Protein AF-M0MU36-F1 (afdb_monomer_lite)

Radius of gyration: 18.94 Å; chains: 1; bounding box: 46×44×46 Å

Organism: NCBI:txid1227456

pLDDT: mean 89.1, std 9.59, range [50.59, 97.94]

Sequence (307 aa):
MKQLPTVVALESLPVLASEKRGASIQINDRYLQNRISVLNALDEERFNDRIEMLHESRRILDVDEISVEAVEVPELREAADDLRETYSEIPEVDFLQKTYPGDCIVVPEFLRVDNRIDFGVRLFFFRENDAPEPTEISHKNVRSVVNDEKNTFDRYIGSLHGYPECCVTPFIERSTDQRSPETRSVAPLEPHIRTNLIESSSDVSINEIAPTFFETEHAYSFFARKFYPEPHCQTAQSRGKAIFEELMGSLNESLVRDYFRLNGLLDYTISQKNSEDETPAVGSLGVEHIYFYLPLIATLGSSRYST

Foldseek 3Di:
DQQDQLLVCLQQVCQQVVLWQKGKDFDDLQLLVLLLVLLVVVVDPVCPVVNVLSVQLNVLRVPDDDPDDDADLVVQLVVFVVVQVSNCPRSVLVVCCVVAPAHKAKGKAWDDDPPGIDIGIMIMHHHHPSDDDNSVLNSLRSCCNNVVVVLVSQVVVCVSGPHDPQQSVCQSVPDPVDQHLLCQLLVVQVVQAPPCQQQPDLAAALCNGRVCNVVDLSLLLLSGAPGRHHPPPPVSSVSSVVSLVSCVVPFANQSSSVSSSVRSVQSVVCSVDPDNPDGDRQSSSYNVSSSSSGRNNVSCVDPRGVD

Structure (mmCIF, N/CA/C/O backbone):
data_AF-M0MU36-F1
#
_entry.id   AF-M0MU36-F1
#
loop_
_atom_site.group_PDB
_atom_site.id
_atom_site.type_symbol
_atom_site.label_atom_id
_atom_site.label_alt_id
_atom_site.label_comp_id
_atom_site.label_asym_id
_atom_site.label_entity_id
_atom_site.label_seq_id
_atom_site.pdbx_PDB_ins_code
_atom_site.Cartn_x
_atom_site.Cartn_y
_atom_site.Cartn_z
_atom_site.occupancy
_atom_site.B_iso_or_equiv
_atom_site.auth_seq_id
_atom_site.auth_comp_id
_atom_site.auth_asym_id
_atom_site.auth_atom_id
_atom_site.pdbx_PDB_model_num
ATOM 1 N N . MET A 1 1 ? -12.651 -9.582 0.139 1.00 89.31 1 MET A N 1
ATOM 2 C CA . MET A 1 1 ? -12.479 -8.323 0.918 1.00 89.31 1 MET A CA 1
ATOM 3 C C . MET A 1 1 ? -12.328 -8.510 2.429 1.00 89.31 1 MET A C 1
ATOM 5 O O . MET A 1 1 ? -11.260 -8.207 2.928 1.00 89.31 1 MET A O 1
ATOM 9 N N . LYS A 1 2 ? -13.322 -9.009 3.185 1.00 92.88 2 LYS A N 1
ATOM 10 C CA . LYS A 1 2 ? -13.264 -9.064 4.672 1.00 92.88 2 LYS A CA 1
ATOM 11 C C . LYS A 1 2 ? -12.077 -9.838 5.275 1.00 92.88 2 LYS A C 1
ATOM 13 O O . LYS A 1 2 ? -11.656 -9.529 6.383 1.00 92.88 2 LYS A O 1
ATOM 18 N N . GLN A 1 3 ? -11.576 -10.842 4.557 1.00 95.19 3 GLN A N 1
ATOM 19 C CA . GLN A 1 3 ? -10.433 -11.661 4.977 1.00 95.19 3 GLN A CA 1
ATOM 20 C C . GLN A 1 3 ? -9.082 -11.080 4.538 1.00 95.19 3 GLN A C 1
ATOM 22 O O . GLN A 1 3 ? -8.046 -11.520 5.028 1.00 95.19 3 GLN A O 1
ATOM 27 N N . LEU A 1 4 ? -9.074 -10.090 3.634 1.00 96.88 4 LEU A N 1
ATOM 28 C CA . LEU A 1 4 ? -7.834 -9.422 3.249 1.00 96.88 4 LEU A CA 1
ATOM 29 C C . LEU A 1 4 ? -7.243 -8.705 4.465 1.00 96.88 4 LEU A C 1
ATOM 31 O O . LEU A 1 4 ? -8.006 -8.210 5.303 1.00 96.88 4 LEU A O 1
ATOM 35 N N . PRO A 1 5 ? -5.910 -8.580 4.540 1.00 96.88 5 PRO A N 1
ATOM 36 C CA . PRO A 1 5 ? -5.276 -7.657 5.471 1.00 96.88 5 PRO A CA 1
ATOM 37 C C . PRO A 1 5 ? -5.879 -6.271 5.305 1.00 96.88 5 PRO A C 1
ATOM 39 O O . PRO A 1 5 ? -6.109 -5.826 4.179 1.00 96.88 5 PRO A O 1
ATOM 42 N N . THR A 1 6 ? -6.119 -5.585 6.413 1.00 97.19 6 THR A N 1
ATOM 43 C CA . THR A 1 6 ? -6.765 -4.270 6.438 1.00 97.19 6 THR A CA 1
ATOM 44 C C . THR A 1 6 ? -6.078 -3.287 5.494 1.00 97.19 6 THR A C 1
ATOM 46 O O . THR A 1 6 ? -6.759 -2.624 4.719 1.00 97.19 6 THR A O 1
ATOM 49 N N . VAL A 1 7 ? -4.741 -3.259 5.467 1.00 94.94 7 VAL A N 1
ATOM 50 C CA . VAL A 1 7 ? -3.976 -2.416 4.537 1.00 94.94 7 VAL A CA 1
ATOM 51 C C . VAL A 1 7 ? -4.251 -2.748 3.068 1.00 94.94 7 VAL A C 1
ATOM 53 O O . VAL A 1 7 ? -4.434 -1.843 2.263 1.00 94.94 7 VAL A O 1
ATOM 56 N N . VAL A 1 8 ? -4.344 -4.035 2.714 1.00 96.62 8 VAL A N 1
ATOM 57 C CA . VAL A 1 8 ? -4.655 -4.470 1.342 1.00 96.62 8 VAL A CA 1
ATOM 58 C C . VAL A 1 8 ? -6.089 -4.089 0.989 1.00 96.62 8 VAL A C 1
ATOM 60 O O . VAL A 1 8 ? -6.355 -3.603 -0.109 1.00 96.62 8 VAL A O 1
ATOM 63 N N . ALA A 1 9 ? -7.024 -4.279 1.920 1.00 97.44 9 ALA A N 1
ATOM 64 C CA . ALA A 1 9 ? -8.418 -3.928 1.707 1.00 97.44 9 ALA A CA 1
ATOM 65 C C . ALA A 1 9 ? -8.595 -2.415 1.499 1.00 97.44 9 ALA A C 1
ATOM 67 O O . ALA A 1 9 ? -9.258 -2.018 0.549 1.00 97.44 9 ALA A O 1
ATOM 68 N N . LEU A 1 10 ? -7.975 -1.578 2.333 1.00 96.94 10 LEU A N 1
ATOM 69 C CA . LEU A 1 10 ? -8.079 -0.118 2.242 1.00 96.94 10 LEU A CA 1
ATOM 70 C C . LEU A 1 10 ? -7.413 0.452 0.985 1.00 96.94 10 LEU A C 1
ATOM 72 O O . LEU A 1 10 ? -7.951 1.379 0.391 1.00 96.94 10 LEU A O 1
ATOM 76 N N . GLU A 1 11 ? -6.306 -0.138 0.527 1.00 95.38 11 GLU A N 1
ATOM 77 C CA . GLU A 1 11 ? -5.673 0.252 -0.740 1.00 95.38 11 GLU A CA 1
ATOM 78 C C . GLU A 1 11 ? -6.518 -0.108 -1.971 1.00 95.38 11 GLU A C 1
ATOM 80 O O . GLU A 1 11 ? -6.501 0.616 -2.970 1.00 95.38 11 GLU A O 1
ATOM 85 N N . SER A 1 12 ? -7.252 -1.225 -1.911 1.00 96.44 12 SER A N 1
ATOM 86 C CA . SER A 1 12 ? -7.953 -1.809 -3.064 1.00 96.44 12 SER A CA 1
ATOM 87 C C . SER A 1 12 ? -9.456 -1.510 -3.121 1.00 96.44 12 SER A C 1
ATOM 89 O O . SER A 1 12 ? -10.047 -1.590 -4.197 1.00 96.44 12 SER A O 1
ATOM 91 N N . LEU A 1 13 ? -10.091 -1.108 -2.016 1.00 96.88 13 LEU A N 1
ATOM 92 C CA . LEU A 1 13 ? -11.489 -0.657 -2.007 1.00 96.88 13 LEU A CA 1
ATOM 93 C C . LEU A 1 13 ? -11.739 0.529 -2.958 1.00 96.88 13 LEU A C 1
ATOM 95 O O . LEU A 1 13 ? -12.675 0.432 -3.752 1.00 96.88 13 LEU A O 1
ATOM 99 N N . PRO A 1 14 ? -10.900 1.586 -2.995 1.00 96.12 14 PRO A N 1
ATOM 100 C CA . PRO A 1 14 ? -11.094 2.682 -3.944 1.00 96.12 14 PRO A CA 1
ATOM 101 C C . PRO A 1 14 ? -10.915 2.248 -5.406 1.00 96.12 14 PRO A C 1
ATOM 103 O O . PRO A 1 14 ? -11.466 2.871 -6.308 1.00 96.12 14 PRO A O 1
ATOM 106 N N . VAL A 1 15 ? -10.166 1.168 -5.666 1.00 97.12 15 VAL A N 1
ATOM 107 C CA . VAL A 1 15 ? -10.058 0.580 -7.012 1.00 97.12 15 VAL A CA 1
ATOM 108 C C . VAL A 1 15 ? -11.397 -0.024 -7.426 1.00 97.12 15 VAL A C 1
ATOM 110 O O . VAL A 1 15 ? -11.895 0.266 -8.514 1.00 97.12 15 VAL A O 1
ATOM 113 N N . LEU A 1 16 ? -12.014 -0.812 -6.541 1.00 97.00 16 LEU A N 1
ATOM 114 C CA . LEU A 1 16 ? -13.327 -1.419 -6.780 1.00 97.00 16 LEU A CA 1
ATOM 115 C C . LEU A 1 16 ? -14.435 -0.364 -6.920 1.00 97.00 16 LEU A C 1
ATOM 117 O O . LEU A 1 16 ? -15.334 -0.538 -7.738 1.00 97.00 16 LEU A O 1
ATOM 121 N N . ALA A 1 17 ? -14.335 0.744 -6.184 1.00 95.62 17 ALA A N 1
ATOM 122 C CA . ALA A 1 17 ? -15.263 1.871 -6.264 1.00 95.62 17 ALA A CA 1
ATOM 123 C C . ALA A 1 17 ? -15.028 2.806 -7.467 1.00 95.62 17 ALA A C 1
ATOM 125 O O . ALA A 1 17 ? -15.769 3.757 -7.666 1.00 95.62 17 ALA A O 1
ATOM 126 N N . SER A 1 18 ? -14.032 2.529 -8.312 1.00 94.94 18 SER A N 1
ATOM 127 C CA . SER A 1 18 ? -13.668 3.365 -9.470 1.00 94.94 18 SER A CA 1
ATOM 128 C C . SER A 1 18 ? -13.040 4.729 -9.166 1.00 94.94 18 SER A C 1
ATOM 130 O O . SER A 1 18 ? -12.838 5.525 -10.080 1.00 94.94 18 SER A O 1
ATOM 132 N N . GLU A 1 19 ? -12.613 4.953 -7.925 1.00 94.38 19 GLU A N 1
ATOM 133 C CA . GLU A 1 19 ? -11.890 6.161 -7.506 1.00 94.38 19 GLU A CA 1
ATOM 134 C C . GLU A 1 19 ? -10.375 6.079 -7.787 1.00 94.38 19 GLU A C 1
ATOM 136 O O . GLU A 1 19 ? -9.708 7.093 -8.007 1.00 94.38 19 GLU A O 1
ATOM 141 N N . LYS A 1 20 ? -9.814 4.862 -7.836 1.00 93.06 20 LYS A N 1
ATOM 142 C CA . LYS A 1 20 ? -8.436 4.579 -8.285 1.00 93.06 20 LYS A CA 1
ATOM 143 C C . LYS A 1 20 ? -8.446 3.666 -9.506 1.00 93.06 20 LYS A C 1
ATOM 145 O O . LYS A 1 20 ? -9.352 2.853 -9.687 1.00 93.06 20 LYS A O 1
ATOM 150 N N . ARG A 1 21 ? -7.414 3.764 -10.349 1.00 94.25 21 ARG A N 1
ATOM 151 C CA . ARG A 1 21 ? -7.248 2.832 -11.478 1.00 94.25 21 ARG A CA 1
ATOM 152 C C . ARG A 1 21 ? -6.710 1.480 -11.014 1.00 94.25 21 ARG A C 1
ATOM 154 O O . ARG A 1 21 ? -7.181 0.452 -11.477 1.00 94.25 21 ARG A O 1
ATOM 161 N N . GLY A 1 22 ? -5.785 1.498 -10.063 1.00 95.88 22 GLY A N 1
ATOM 162 C CA . GLY A 1 22 ? -5.199 0.302 -9.483 1.00 95.88 22 GLY A CA 1
ATOM 163 C C . GLY A 1 22 ? -4.545 0.599 -8.140 1.00 95.88 22 GLY A C 1
ATOM 164 O O . GLY A 1 22 ? -4.402 1.755 -7.732 1.00 95.88 22 GLY A O 1
ATOM 165 N N . ALA A 1 23 ? -4.135 -0.457 -7.455 1.00 95.81 23 ALA A N 1
ATOM 166 C CA . ALA A 1 23 ? -3.331 -0.405 -6.240 1.00 95.81 23 ALA A CA 1
ATOM 167 C C . ALA A 1 23 ? -2.252 -1.484 -6.306 1.00 95.81 23 ALA A C 1
ATOM 169 O O . ALA A 1 23 ? -2.375 -2.428 -7.082 1.00 95.81 23 ALA A O 1
ATOM 170 N N . SER A 1 24 ? -1.212 -1.379 -5.485 1.00 94.88 24 SER A N 1
ATOM 171 C CA . SER A 1 24 ? -0.231 -2.452 -5.385 1.00 94.88 24 SER A CA 1
ATOM 172 C C . SER A 1 24 ? 0.360 -2.578 -3.996 1.00 94.88 24 SER A C 1
ATOM 174 O O . SER A 1 24 ? 0.443 -1.608 -3.242 1.00 94.88 24 SER A O 1
ATOM 176 N N . ILE A 1 25 ? 0.779 -3.796 -3.664 1.00 92.75 25 ILE A N 1
ATOM 177 C CA . ILE A 1 25 ? 1.498 -4.105 -2.433 1.00 92.75 25 ILE A CA 1
ATOM 178 C C . ILE A 1 25 ? 2.690 -4.986 -2.776 1.00 92.75 25 ILE A C 1
ATOM 180 O O . ILE A 1 25 ? 2.581 -5.945 -3.534 1.00 92.75 25 ILE A O 1
ATOM 184 N N . GLN A 1 26 ? 3.835 -4.638 -2.202 1.00 90.94 26 GLN A N 1
ATOM 185 C CA . GLN A 1 26 ? 5.038 -5.452 -2.271 1.00 90.94 26 GLN A CA 1
ATOM 186 C C . GLN A 1 26 ? 4.960 -6.539 -1.197 1.00 90.94 26 GLN A C 1
ATOM 188 O O . GLN A 1 26 ? 4.762 -6.223 -0.019 1.00 90.94 26 GLN A O 1
ATOM 193 N N . ILE A 1 27 ? 5.112 -7.799 -1.599 1.00 90.69 27 ILE A N 1
ATOM 194 C CA . ILE A 1 27 ? 5.243 -8.921 -0.668 1.00 90.69 27 ILE A CA 1
ATOM 195 C C . ILE A 1 27 ? 6.739 -9.174 -0.509 1.00 90.69 27 ILE A C 1
ATOM 197 O O . ILE A 1 27 ? 7.414 -9.639 -1.416 1.00 90.69 27 ILE A O 1
ATOM 201 N N . ASN A 1 28 ? 7.276 -8.791 0.640 1.00 87.38 28 ASN A N 1
ATOM 202 C CA . ASN A 1 28 ? 8.669 -9.023 0.998 1.00 87.38 28 ASN A CA 1
ATOM 203 C C . ASN A 1 28 ? 8.756 -9.696 2.373 1.00 87.38 28 ASN A C 1
ATOM 205 O O . ASN A 1 28 ? 7.750 -9.813 3.081 1.00 87.38 28 ASN A O 1
ATOM 209 N N . ASP A 1 29 ? 9.960 -10.111 2.768 1.00 87.50 29 ASP A N 1
ATOM 210 C CA . ASP A 1 29 ? 10.218 -10.739 4.069 1.00 87.50 29 ASP A CA 1
ATOM 211 C C . ASP A 1 29 ? 9.625 -9.904 5.214 1.00 87.50 29 ASP A C 1
ATOM 213 O O . ASP A 1 29 ? 8.883 -10.409 6.057 1.00 87.50 29 ASP A O 1
ATOM 217 N N . ARG A 1 30 ? 9.821 -8.584 5.166 1.00 87.06 30 ARG A N 1
ATOM 218 C CA . ARG A 1 30 ? 9.286 -7.664 6.167 1.00 87.06 30 ARG A CA 1
ATOM 219 C C . ARG A 1 30 ? 7.760 -7.651 6.233 1.00 87.06 30 ARG A C 1
ATOM 221 O O . ARG A 1 30 ? 7.206 -7.669 7.328 1.00 87.06 30 ARG A O 1
ATOM 228 N N . TYR A 1 31 ? 7.064 -7.623 5.097 1.00 90.44 31 TYR A N 1
ATOM 229 C CA . TYR A 1 31 ? 5.6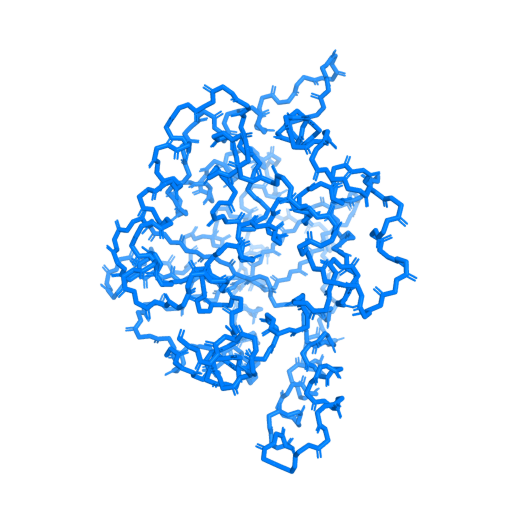03 -7.720 5.051 1.00 90.44 31 TYR A CA 1
ATOM 230 C C . TYR A 1 31 ? 5.121 -9.004 5.739 1.00 90.44 31 TYR A C 1
ATOM 232 O O . TYR A 1 31 ? 4.217 -8.956 6.576 1.00 90.44 31 TYR A O 1
ATOM 240 N N . LEU A 1 32 ? 5.753 -10.138 5.430 1.00 93.38 32 LEU A N 1
ATOM 241 C CA . LEU A 1 32 ? 5.392 -11.439 5.992 1.00 93.38 32 LEU A CA 1
ATOM 242 C C . LEU A 1 32 ? 5.684 -11.500 7.497 1.00 93.38 32 LEU A C 1
ATOM 244 O O . LEU A 1 32 ? 4.802 -11.869 8.272 1.00 93.38 32 LEU A O 1
ATOM 248 N N . GLN A 1 33 ? 6.871 -11.065 7.928 1.00 92.31 33 GLN A N 1
ATOM 249 C CA . GLN A 1 33 ? 7.258 -10.988 9.341 1.00 92.31 33 GLN A CA 1
ATOM 250 C C . GLN A 1 33 ? 6.302 -10.121 10.157 1.00 92.31 33 GLN A C 1
ATOM 252 O O . GLN A 1 33 ? 5.856 -10.528 11.229 1.00 92.31 33 GLN A O 1
ATOM 257 N N . ASN A 1 34 ? 5.952 -8.950 9.631 1.00 91.94 34 ASN A N 1
ATOM 258 C CA . ASN A 1 34 ? 5.013 -8.023 10.248 1.00 91.94 34 ASN A CA 1
ATOM 259 C C . ASN A 1 34 ? 3.654 -8.686 10.491 1.00 91.94 34 ASN A C 1
ATOM 261 O O . ASN A 1 34 ? 3.102 -8.602 11.588 1.00 91.94 34 ASN A O 1
ATOM 265 N N . ARG A 1 35 ? 3.132 -9.402 9.489 1.00 94.31 35 ARG A N 1
ATOM 266 C CA . ARG A 1 35 ? 1.872 -10.139 9.619 1.00 94.31 35 ARG A CA 1
ATOM 267 C C . ARG A 1 35 ? 1.962 -11.288 10.618 1.00 94.31 35 ARG A C 1
ATOM 269 O O . ARG A 1 35 ? 1.061 -11.426 11.438 1.00 94.31 35 ARG A O 1
ATOM 276 N N . ILE A 1 36 ? 3.035 -12.078 10.576 1.00 95.19 36 ILE A N 1
ATOM 277 C CA . ILE A 1 36 ? 3.275 -13.175 11.527 1.00 95.19 36 ILE A CA 1
ATOM 278 C C . ILE A 1 36 ? 3.313 -12.631 12.957 1.00 95.19 36 ILE A C 1
ATOM 280 O O . ILE A 1 36 ? 2.619 -13.143 13.829 1.00 95.19 36 ILE A O 1
ATOM 284 N N . SER A 1 37 ? 4.084 -11.567 13.192 1.00 92.75 37 SER A N 1
ATOM 285 C CA . SER A 1 37 ? 4.236 -10.952 14.512 1.00 92.75 37 SER A CA 1
ATOM 286 C C . SER A 1 37 ? 2.899 -10.470 15.072 1.00 92.75 37 SER A C 1
ATOM 288 O O . SER A 1 37 ? 2.587 -10.756 16.225 1.00 92.75 37 SER A O 1
ATOM 290 N N . VAL A 1 38 ? 2.093 -9.796 14.250 1.00 93.56 38 VAL A N 1
ATOM 291 C CA . VAL A 1 38 ? 0.777 -9.286 14.653 1.00 93.56 38 VAL A CA 1
ATOM 292 C C . VAL A 1 38 ? -0.193 -10.425 14.965 1.00 93.56 38 VAL A C 1
ATOM 294 O O . VAL A 1 38 ? -0.880 -10.374 15.980 1.00 93.56 38 VAL A O 1
ATOM 297 N N . LEU A 1 39 ? -0.257 -11.455 14.115 1.00 94.12 39 LEU A N 1
ATOM 298 C CA . LEU A 1 39 ? -1.168 -12.582 14.330 1.00 94.12 39 LEU A CA 1
ATOM 299 C C . LEU A 1 39 ? -0.768 -13.417 15.554 1.00 94.12 39 LEU A C 1
ATOM 301 O O . LEU A 1 39 ? -1.641 -13.790 16.330 1.00 94.12 39 LEU A O 1
ATOM 305 N N . ASN A 1 40 ? 0.532 -13.638 15.772 1.00 92.38 40 ASN A N 1
ATOM 306 C CA . ASN A 1 40 ? 1.038 -14.302 16.976 1.00 92.38 40 ASN A CA 1
ATOM 307 C C . ASN A 1 40 ? 0.701 -13.518 18.251 1.00 92.38 40 ASN A C 1
ATOM 309 O O . ASN A 1 40 ? 0.373 -14.119 19.266 1.00 92.38 40 ASN A O 1
ATOM 313 N N . ALA A 1 41 ? 0.759 -12.183 18.209 1.00 88.31 41 ALA A N 1
ATOM 314 C CA . ALA A 1 41 ? 0.465 -11.343 19.369 1.00 88.31 41 ALA A CA 1
ATOM 315 C C . ALA A 1 41 ? -1.009 -11.389 19.807 1.00 88.31 41 ALA A C 1
ATOM 317 O O . ALA A 1 41 ? -1.303 -11.065 20.955 1.00 88.31 41 ALA A O 1
ATOM 318 N N . LEU A 1 42 ? -1.929 -11.780 18.917 1.00 86.00 42 LEU A N 1
ATOM 319 C CA . LEU A 1 42 ? -3.329 -11.994 19.288 1.00 86.00 42 LEU A CA 1
ATOM 320 C C . LEU A 1 42 ? -3.544 -13.296 20.069 1.00 86.00 42 LEU A C 1
ATOM 322 O O . LEU A 1 42 ? -4.533 -13.386 20.790 1.00 86.00 42 LEU A O 1
ATOM 326 N N . ASP A 1 43 ? -2.635 -14.270 19.937 1.00 82.19 43 ASP A N 1
ATOM 327 C CA . ASP A 1 43 ? -2.693 -15.572 20.619 1.00 82.19 43 ASP A CA 1
ATOM 328 C C . ASP A 1 43 ? -4.055 -16.281 20.454 1.00 82.19 43 ASP A C 1
ATOM 330 O O . ASP A 1 43 ? -4.646 -16.811 21.394 1.00 82.19 43 ASP A O 1
ATOM 334 N N . GLU A 1 44 ? -4.600 -16.250 19.232 1.00 87.44 44 GLU A N 1
ATOM 335 C CA . GLU A 1 44 ? -5.878 -16.885 18.906 1.00 87.44 44 GLU A CA 1
ATOM 336 C C . GLU A 1 44 ? -5.690 -18.074 17.954 1.00 87.44 44 GLU A C 1
ATOM 338 O O . GLU A 1 44 ? -5.267 -17.898 16.809 1.00 87.44 44 GLU A O 1
ATOM 343 N N . GLU A 1 45 ? -6.126 -19.269 18.373 1.00 88.88 45 GLU A N 1
ATOM 344 C CA . GLU A 1 45 ? -5.985 -20.519 17.599 1.00 88.88 45 GLU A CA 1
ATOM 345 C C . GLU A 1 45 ? -6.538 -20.428 16.168 1.00 88.88 45 GLU A C 1
ATOM 347 O O . GLU A 1 45 ? -6.023 -21.067 15.252 1.00 88.88 45 GLU A O 1
ATOM 352 N N . ARG A 1 46 ? -7.561 -19.589 15.940 1.00 89.81 46 ARG A N 1
ATOM 353 C CA . ARG A 1 46 ? -8.162 -19.376 14.611 1.00 89.81 46 ARG A CA 1
ATOM 354 C C . ARG A 1 46 ? -7.186 -18.823 13.565 1.00 89.81 46 ARG A C 1
ATOM 356 O O . ARG A 1 46 ? -7.523 -18.824 12.384 1.00 89.81 46 ARG A O 1
ATOM 363 N N . PHE A 1 47 ? -6.029 -18.300 13.977 1.00 92.38 47 PHE A N 1
ATOM 364 C CA . PHE A 1 47 ? -5.010 -17.768 13.074 1.00 92.38 47 PHE A CA 1
ATOM 365 C C . PHE A 1 47 ? -3.840 -18.725 12.826 1.00 92.38 47 PHE A C 1
ATOM 367 O O . PHE A 1 47 ? -3.002 -18.395 11.988 1.00 92.38 47 PHE A O 1
ATOM 374 N N . ASN A 1 48 ? -3.794 -19.898 13.470 1.00 93.50 48 ASN A N 1
ATOM 375 C CA . ASN A 1 48 ? -2.675 -20.842 13.352 1.00 93.50 48 ASN A CA 1
ATOM 376 C C . ASN A 1 48 ? -2.395 -21.230 11.893 1.00 93.50 48 ASN A C 1
ATOM 378 O O . ASN A 1 48 ? -1.291 -20.997 11.406 1.00 93.50 48 ASN A O 1
ATOM 382 N N . ASP A 1 49 ? -3.415 -21.679 11.156 1.00 93.88 49 ASP A N 1
ATOM 383 C CA . ASP A 1 49 ? -3.282 -22.030 9.733 1.00 93.88 49 ASP A CA 1
ATOM 384 C C . ASP A 1 49 ? -2.750 -20.849 8.904 1.00 93.88 49 ASP A C 1
ATOM 386 O O . ASP A 1 49 ? -1.917 -20.996 8.007 1.00 93.88 49 ASP A O 1
ATOM 390 N N . ARG A 1 50 ? -3.203 -19.629 9.222 1.00 94.75 50 ARG A N 1
ATOM 391 C CA . ARG A 1 50 ? -2.772 -18.422 8.513 1.00 94.75 50 ARG A CA 1
ATOM 392 C C . ARG A 1 50 ? -1.310 -18.090 8.810 1.00 94.75 50 ARG A C 1
ATOM 394 O O . ARG A 1 50 ? -0.600 -17.674 7.894 1.00 94.75 50 ARG A O 1
ATOM 401 N N . ILE A 1 51 ? -0.871 -18.263 10.055 1.00 96.44 51 ILE A N 1
ATOM 402 C CA . ILE A 1 51 ? 0.519 -18.078 10.484 1.00 96.44 51 ILE A CA 1
ATOM 403 C C . ILE A 1 51 ? 1.423 -19.109 9.797 1.00 96.44 51 ILE A C 1
ATOM 405 O O . ILE A 1 51 ? 2.450 -18.729 9.235 1.00 96.44 51 ILE A O 1
ATOM 409 N N . GLU A 1 52 ? 1.019 -20.379 9.743 1.00 96.69 52 GLU A N 1
ATOM 410 C CA . GLU A 1 52 ? 1.753 -21.434 9.031 1.00 96.69 52 GLU A CA 1
ATOM 411 C C . GLU A 1 52 ? 1.911 -21.114 7.537 1.00 96.69 52 GLU A C 1
ATOM 413 O O . GLU A 1 52 ? 3.024 -21.161 7.009 1.00 96.69 52 GLU A O 1
ATOM 418 N N . MET A 1 53 ? 0.836 -20.676 6.869 1.00 96.44 53 MET A N 1
ATOM 419 C CA . MET A 1 53 ? 0.896 -20.221 5.473 1.00 96.44 53 MET A CA 1
ATOM 420 C C . MET A 1 53 ? 1.865 -19.045 5.269 1.00 96.44 53 MET A C 1
ATOM 422 O O . MET A 1 53 ? 2.536 -18.971 4.240 1.00 96.44 53 MET A O 1
ATOM 426 N N . LEU A 1 54 ? 1.937 -18.097 6.213 1.00 96.56 54 LEU A N 1
ATOM 427 C CA . LEU A 1 54 ? 2.892 -16.983 6.141 1.00 96.56 54 LEU A CA 1
ATOM 428 C C . LEU A 1 54 ? 4.338 -17.460 6.328 1.00 96.56 54 LEU A C 1
ATOM 430 O O . LEU A 1 54 ? 5.229 -16.960 5.645 1.00 96.56 54 LEU A O 1
ATOM 434 N N . HIS A 1 55 ? 4.576 -18.431 7.213 1.00 96.44 55 HIS A N 1
ATOM 435 C CA . HIS A 1 55 ? 5.895 -19.043 7.376 1.00 96.44 55 HIS A CA 1
ATOM 436 C C . HIS A 1 55 ? 6.341 -19.805 6.124 1.00 96.44 55 HIS A C 1
ATOM 438 O O . HIS A 1 55 ? 7.503 -19.693 5.742 1.00 96.44 55 HIS A O 1
ATOM 444 N N . GLU A 1 56 ? 5.440 -20.543 5.470 1.00 95.25 56 GLU A N 1
ATOM 445 C CA . GLU A 1 56 ? 5.718 -21.171 4.170 1.00 95.25 56 GLU A CA 1
ATOM 446 C C . GLU A 1 56 ? 6.028 -20.118 3.101 1.00 95.25 56 GLU A C 1
ATOM 448 O O . GLU A 1 56 ? 7.054 -20.199 2.436 1.00 95.25 56 GLU A O 1
ATOM 453 N N . SER A 1 57 ? 5.200 -19.071 3.006 1.00 94.88 57 SER A N 1
ATOM 454 C CA . SER A 1 57 ? 5.411 -17.962 2.063 1.00 94.88 57 SER A CA 1
ATOM 455 C C . SER A 1 57 ? 6.795 -17.336 2.211 1.00 94.88 57 SER A C 1
ATOM 457 O O . SER A 1 57 ? 7.451 -17.027 1.222 1.00 94.88 57 SER A O 1
ATOM 459 N N . ARG A 1 58 ? 7.249 -17.172 3.457 1.00 92.62 58 ARG A N 1
ATOM 460 C CA . ARG A 1 58 ? 8.565 -16.618 3.763 1.00 92.62 58 ARG A CA 1
ATOM 461 C C . ARG A 1 58 ? 9.690 -17.571 3.364 1.00 92.62 58 ARG A C 1
ATOM 463 O O . ARG A 1 58 ? 10.668 -17.122 2.789 1.00 92.62 58 ARG A O 1
ATOM 470 N N . ARG A 1 59 ? 9.529 -18.877 3.613 1.00 90.62 59 ARG A N 1
ATOM 471 C CA . ARG A 1 59 ? 10.508 -19.891 3.196 1.00 90.62 59 ARG A CA 1
ATOM 472 C C . ARG A 1 59 ? 10.702 -19.929 1.685 1.00 90.62 59 ARG A C 1
ATOM 474 O O . ARG A 1 59 ? 11.833 -20.100 1.265 1.00 90.62 59 ARG A O 1
ATOM 481 N N . ILE A 1 60 ? 9.637 -19.777 0.898 1.00 88.56 60 ILE A N 1
ATOM 482 C CA . ILE A 1 60 ? 9.739 -19.718 -0.569 1.00 88.56 60 ILE A CA 1
ATOM 483 C C . ILE A 1 60 ? 10.479 -18.444 -0.991 1.00 88.56 60 ILE A C 1
ATOM 485 O O . ILE A 1 60 ? 11.406 -18.514 -1.785 1.00 88.56 60 ILE A O 1
ATOM 489 N N . LEU A 1 61 ? 10.124 -17.296 -0.404 1.00 84.56 61 LEU A N 1
ATOM 490 C CA . LEU A 1 61 ? 10.748 -16.013 -0.732 1.00 84.56 61 LEU A CA 1
ATOM 491 C C . LEU A 1 61 ? 12.252 -15.957 -0.389 1.00 84.56 61 LEU A C 1
ATOM 493 O O . LEU A 1 61 ? 13.011 -15.316 -1.106 1.00 84.56 61 LEU A O 1
ATOM 497 N N . ASP A 1 62 ? 12.686 -16.626 0.685 1.00 77.25 62 ASP A N 1
ATOM 498 C CA . ASP A 1 62 ? 14.092 -16.668 1.123 1.00 77.25 62 ASP A CA 1
ATOM 499 C C . ASP A 1 62 ? 15.008 -17.500 0.189 1.00 77.25 62 ASP A C 1
ATOM 501 O O . ASP A 1 62 ? 16.227 -17.485 0.366 1.00 77.25 62 ASP A O 1
ATOM 505 N N . VAL A 1 63 ? 14.462 -18.262 -0.770 1.00 62.94 63 VAL A N 1
ATOM 506 C CA . VAL A 1 63 ? 15.241 -19.174 -1.640 1.00 62.94 63 VAL A CA 1
ATOM 507 C C . VAL A 1 63 ? 15.825 -18.471 -2.872 1.00 62.94 63 VAL A C 1
ATOM 509 O O . VAL A 1 63 ? 16.763 -18.988 -3.483 1.00 62.94 63 VAL A O 1
ATOM 512 N N . ASP A 1 64 ? 15.351 -17.273 -3.204 1.00 58.56 64 ASP A N 1
ATOM 513 C CA . ASP A 1 64 ? 15.733 -16.602 -4.439 1.00 58.56 64 ASP A CA 1
ATOM 514 C C . ASP A 1 64 ? 16.900 -15.619 -4.206 1.00 58.56 64 ASP A C 1
ATOM 516 O O . ASP A 1 64 ? 16.708 -14.446 -3.899 1.00 58.56 64 ASP A O 1
ATOM 520 N N . GLU A 1 65 ? 18.140 -16.075 -4.402 1.00 54.62 65 GLU A N 1
ATOM 521 C CA . GLU A 1 65 ? 19.273 -15.198 -4.741 1.00 54.62 65 GLU A CA 1
ATOM 522 C C . GLU A 1 65 ? 19.619 -15.410 -6.221 1.00 54.62 65 GLU A C 1
ATOM 524 O O . GLU A 1 65 ? 20.346 -16.336 -6.585 1.00 54.62 65 GLU A O 1
ATOM 529 N N . ILE A 1 66 ? 19.103 -14.554 -7.107 1.00 55.59 66 ILE A N 1
ATOM 530 C CA . ILE A 1 66 ? 19.513 -14.569 -8.515 1.00 55.59 66 ILE A CA 1
ATOM 531 C C . ILE A 1 66 ? 20.805 -13.760 -8.661 1.00 55.59 66 ILE A C 1
ATOM 533 O O . ILE A 1 66 ? 20.807 -12.529 -8.645 1.00 55.59 66 ILE A O 1
ATOM 537 N N . SER A 1 67 ? 21.923 -14.460 -8.850 1.00 50.59 67 SER A N 1
ATOM 538 C CA . SER A 1 67 ? 23.182 -13.846 -9.279 1.00 50.59 67 SER A CA 1
ATOM 539 C C . SER A 1 67 ? 23.104 -13.501 -10.768 1.00 50.59 67 SER A C 1
ATOM 541 O O . SER A 1 67 ? 23.378 -14.346 -11.618 1.00 50.59 67 SER A O 1
ATOM 543 N N . VAL A 1 68 ? 22.731 -12.263 -11.098 1.00 54.06 68 VAL A N 1
ATOM 544 C CA . VAL A 1 68 ? 22.668 -11.806 -12.496 1.00 54.06 68 VAL A CA 1
ATOM 545 C C . VAL A 1 68 ? 24.044 -11.282 -12.941 1.00 54.06 68 VAL A C 1
ATOM 547 O O . VAL A 1 68 ? 24.363 -10.102 -12.792 1.00 54.06 68 VAL A O 1
ATOM 550 N N . GLU A 1 69 ? 24.898 -12.163 -13.465 1.00 50.69 69 GLU A N 1
ATOM 551 C CA . GLU A 1 69 ? 26.152 -11.765 -14.118 1.00 50.69 69 GLU A CA 1
ATOM 552 C C . GLU A 1 69 ? 25.869 -11.312 -15.559 1.00 50.69 69 GLU A C 1
ATOM 554 O O . GLU A 1 69 ? 25.635 -12.139 -16.429 1.00 50.69 69 GLU A O 1
ATOM 559 N N . ALA A 1 70 ? 25.938 -9.996 -15.800 1.00 52.41 70 ALA A N 1
ATOM 560 C CA . ALA A 1 70 ? 25.686 -9.320 -17.082 1.00 52.41 70 ALA A CA 1
ATOM 561 C C . ALA A 1 70 ? 24.247 -9.466 -17.608 1.00 52.41 70 ALA A C 1
ATOM 563 O O . ALA A 1 70 ? 23.698 -10.548 -17.755 1.00 52.41 70 ALA A O 1
ATOM 564 N N . VAL A 1 71 ? 23.606 -8.327 -17.856 1.00 68.44 71 VAL A N 1
ATOM 565 C CA . VAL A 1 71 ? 22.148 -8.273 -17.858 1.00 68.44 71 VAL A CA 1
ATOM 566 C C . VAL A 1 71 ? 21.640 -7.674 -19.156 1.00 68.44 71 VAL A C 1
ATOM 568 O O . VAL A 1 71 ? 21.464 -6.457 -19.247 1.00 68.44 71 VAL A O 1
ATOM 571 N N . GLU A 1 72 ? 21.433 -8.504 -20.176 1.00 81.50 72 GLU A N 1
ATOM 572 C CA . GLU A 1 72 ? 20.667 -8.074 -21.340 1.00 81.50 72 GLU A CA 1
ATOM 573 C C . GLU A 1 72 ? 19.163 -8.293 -21.095 1.00 81.50 72 GLU A C 1
ATOM 575 O O . GLU A 1 72 ? 18.706 -8.918 -20.133 1.00 81.50 72 GLU A O 1
ATOM 580 N N . VAL A 1 73 ? 18.346 -7.671 -21.946 1.00 84.56 73 VAL A N 1
ATOM 581 C CA . VAL A 1 73 ? 16.882 -7.741 -21.832 1.00 84.56 73 VAL A CA 1
ATOM 582 C C . VAL A 1 73 ? 16.347 -9.182 -21.923 1.00 84.56 73 VAL A C 1
ATOM 584 O O . VAL A 1 73 ? 15.398 -9.472 -21.196 1.00 84.56 73 VAL A O 1
ATOM 587 N N . PRO A 1 74 ? 16.857 -10.072 -22.800 1.00 86.00 74 PRO A N 1
ATOM 588 C CA . PRO A 1 74 ? 16.382 -11.451 -22.871 1.00 86.00 74 PRO A CA 1
ATOM 589 C C . PRO A 1 74 ? 16.604 -12.249 -21.581 1.00 86.00 74 PRO A C 1
ATOM 591 O O . PRO A 1 74 ? 15.648 -12.875 -21.134 1.00 86.00 74 PRO A O 1
ATOM 594 N N . GLU A 1 75 ? 17.784 -12.180 -20.950 1.00 84.56 75 GLU A N 1
ATOM 595 C CA . GLU A 1 75 ? 18.068 -12.965 -19.738 1.00 84.56 75 GLU A CA 1
ATOM 596 C C . GLU A 1 75 ? 17.172 -12.539 -18.571 1.00 84.56 75 GLU A C 1
ATOM 598 O O . GLU A 1 75 ? 16.603 -13.384 -17.884 1.00 84.56 75 GLU A O 1
ATOM 603 N N . LEU A 1 76 ? 16.962 -11.231 -18.372 1.00 86.50 76 LEU A N 1
ATOM 604 C CA . LEU A 1 76 ? 16.033 -10.777 -17.330 1.00 86.50 76 LEU A CA 1
ATOM 605 C C . LEU A 1 76 ? 14.581 -11.119 -17.616 1.00 86.50 76 LEU A C 1
ATOM 607 O O . LEU A 1 76 ? 13.798 -11.209 -16.679 1.00 86.50 76 LEU A O 1
ATOM 611 N N . ARG A 1 77 ? 14.183 -11.243 -18.884 1.00 87.88 77 ARG A N 1
ATOM 612 C CA . ARG A 1 77 ? 12.814 -11.654 -19.211 1.00 87.88 77 ARG A CA 1
ATOM 613 C C . ARG A 1 77 ? 12.580 -13.108 -18.856 1.00 87.88 77 ARG A C 1
ATOM 615 O O . ARG A 1 77 ? 11.556 -13.394 -18.254 1.00 87.88 77 ARG A O 1
ATOM 622 N N . GLU A 1 78 ? 13.526 -13.977 -19.194 1.00 86.75 78 GLU A N 1
ATOM 623 C CA . GLU A 1 78 ? 13.481 -15.387 -18.804 1.00 86.75 78 GLU A CA 1
ATOM 624 C C . GLU A 1 78 ? 13.441 -15.509 -17.276 1.00 86.75 78 GLU A C 1
ATOM 626 O O . GLU A 1 78 ? 12.502 -16.084 -16.734 1.00 86.75 78 GLU A O 1
ATOM 631 N N . ALA A 1 79 ? 14.338 -14.807 -16.574 1.00 86.38 79 ALA A N 1
ATOM 632 C CA . ALA A 1 79 ? 14.316 -14.749 -15.114 1.00 86.38 79 ALA A CA 1
ATOM 633 C C . ALA A 1 79 ? 12.996 -14.182 -14.551 1.00 86.38 79 ALA A C 1
ATOM 635 O O . ALA A 1 79 ? 12.526 -14.632 -13.511 1.00 86.38 79 ALA A O 1
ATOM 636 N N . ALA A 1 80 ? 12.376 -13.197 -15.214 1.00 87.81 80 ALA A N 1
ATOM 637 C CA . ALA A 1 80 ? 11.079 -12.656 -14.803 1.00 87.81 80 ALA A CA 1
ATOM 638 C C . ALA A 1 80 ? 9.954 -13.686 -14.943 1.00 87.81 80 ALA A C 1
ATOM 640 O O . ALA A 1 80 ? 9.055 -13.726 -14.108 1.00 87.81 80 ALA A O 1
ATOM 641 N N . ASP A 1 81 ? 9.955 -14.477 -16.014 1.00 87.12 81 ASP A N 1
ATOM 642 C CA . ASP A 1 81 ? 8.932 -15.494 -16.229 1.00 87.12 81 ASP A CA 1
ATOM 643 C C . ASP A 1 81 ? 9.076 -16.635 -15.208 1.00 87.12 81 ASP A C 1
ATOM 645 O O . ASP A 1 81 ? 8.070 -16.995 -14.590 1.00 87.12 81 ASP A O 1
ATOM 649 N N . ASP A 1 82 ? 10.306 -17.088 -14.942 1.00 85.94 82 ASP A N 1
ATOM 650 C CA . ASP A 1 82 ? 10.611 -18.097 -13.917 1.00 85.94 82 ASP A CA 1
ATOM 651 C C . ASP A 1 82 ? 10.223 -17.608 -12.511 1.00 85.94 82 ASP A C 1
ATOM 653 O O . ASP A 1 82 ? 9.494 -18.282 -11.782 1.00 85.94 82 ASP A O 1
ATOM 657 N N . LEU A 1 83 ? 10.627 -16.384 -12.140 1.00 87.00 83 LEU A N 1
ATOM 658 C CA . LEU A 1 83 ? 10.247 -15.781 -10.858 1.00 87.00 83 LEU A CA 1
ATOM 659 C C . LEU A 1 83 ? 8.735 -15.635 -10.718 1.00 87.00 83 LEU A C 1
ATOM 661 O O . LEU A 1 83 ? 8.196 -15.806 -9.628 1.00 87.00 83 LEU A O 1
ATOM 665 N N . ARG A 1 84 ? 8.022 -15.294 -11.797 1.00 88.12 84 ARG A N 1
ATOM 666 C CA . ARG A 1 84 ? 6.561 -15.175 -11.744 1.00 88.12 84 ARG A CA 1
ATOM 667 C C . ARG A 1 84 ? 5.917 -16.525 -11.445 1.00 88.12 84 ARG A C 1
ATOM 669 O O . ARG A 1 84 ? 4.928 -16.545 -10.711 1.00 88.12 84 ARG A O 1
ATOM 676 N N . GLU A 1 85 ? 6.441 -17.618 -11.997 1.00 87.06 85 GLU A N 1
ATOM 677 C CA . GLU A 1 85 ? 5.973 -18.970 -11.684 1.00 87.06 85 GLU A CA 1
ATOM 678 C C . GLU A 1 85 ? 6.200 -19.281 -10.198 1.00 87.06 85 GLU A C 1
ATOM 680 O O . GLU A 1 85 ? 5.221 -19.503 -9.486 1.00 87.06 85 GLU A O 1
ATOM 685 N N . THR A 1 86 ? 7.431 -19.122 -9.696 1.00 87.62 86 THR A N 1
ATOM 686 C CA . THR A 1 86 ? 7.770 -19.313 -8.271 1.00 87.62 86 THR A CA 1
ATOM 687 C C . THR A 1 86 ? 6.896 -18.463 -7.344 1.00 87.62 86 THR A C 1
ATOM 689 O O . THR A 1 86 ? 6.334 -18.947 -6.361 1.00 87.62 86 THR A O 1
ATOM 692 N N . TYR A 1 87 ? 6.714 -17.180 -7.658 1.00 89.06 87 TYR A N 1
ATOM 693 C CA . TYR A 1 87 ? 5.923 -16.267 -6.833 1.00 89.06 87 TYR A CA 1
ATOM 694 C C . TYR A 1 87 ? 4.428 -16.546 -6.862 1.00 89.06 87 TYR A C 1
ATOM 696 O O . TYR A 1 87 ? 3.735 -16.220 -5.897 1.00 89.06 87 TYR A O 1
ATOM 704 N N . SER A 1 88 ? 3.925 -17.170 -7.924 1.00 88.56 88 SER A N 1
ATOM 705 C CA . SER A 1 88 ? 2.532 -17.619 -7.979 1.00 88.56 88 SER A CA 1
ATOM 706 C C . SER A 1 88 ? 2.277 -18.806 -7.042 1.00 88.56 88 SER A C 1
ATOM 708 O O . SER A 1 88 ? 1.134 -19.031 -6.649 1.00 88.56 88 SER A O 1
ATOM 710 N N . GLU A 1 89 ? 3.323 -19.533 -6.632 1.00 89.94 89 GLU A N 1
ATOM 711 C CA . GLU A 1 89 ? 3.231 -20.624 -5.653 1.00 89.94 89 GLU A CA 1
ATOM 712 C C . GLU A 1 89 ? 3.280 -20.141 -4.195 1.00 89.94 89 GLU A C 1
ATOM 714 O O . GLU A 1 89 ? 2.947 -20.903 -3.284 1.00 89.94 89 GLU A O 1
ATOM 719 N N . ILE A 1 90 ? 3.646 -18.876 -3.944 1.00 93.81 90 ILE A N 1
ATOM 720 C CA . ILE A 1 90 ? 3.663 -18.309 -2.590 1.00 93.81 90 ILE A CA 1
ATOM 721 C C . ILE A 1 90 ? 2.232 -18.352 -2.011 1.00 93.81 90 ILE A C 1
ATOM 723 O O . ILE A 1 90 ? 1.339 -17.685 -2.541 1.00 93.81 90 ILE A O 1
ATOM 727 N N . PRO A 1 91 ? 1.986 -19.040 -0.874 1.00 96.50 91 PRO A N 1
ATOM 728 C CA . PRO A 1 91 ? 0.638 -19.182 -0.317 1.00 96.50 91 PRO A CA 1
ATOM 729 C C . PRO A 1 91 ? -0.064 -17.856 -0.014 1.00 96.50 91 PRO A C 1
ATOM 731 O O . PRO A 1 91 ? -1.285 -17.755 -0.108 1.00 96.50 91 PRO A O 1
ATOM 734 N N . GLU A 1 92 ? 0.691 -16.826 0.371 1.00 96.75 92 GLU A N 1
ATOM 735 C CA . GLU A 1 92 ? 0.146 -15.485 0.559 1.00 96.75 92 GLU A CA 1
ATOM 736 C C . GLU A 1 92 ? -0.320 -14.840 -0.752 1.00 96.75 92 GLU A C 1
ATOM 738 O O . GLU A 1 92 ? -1.342 -14.159 -0.770 1.00 96.75 92 GLU A O 1
ATOM 743 N N . VAL A 1 93 ? 0.394 -15.064 -1.852 1.00 95.88 93 VAL A N 1
ATOM 744 C CA . VAL A 1 93 ? 0.005 -14.551 -3.168 1.00 95.88 93 VAL A CA 1
ATOM 745 C C . VAL A 1 93 ? -1.299 -15.206 -3.614 1.00 95.88 93 VAL A C 1
ATOM 747 O O . VAL A 1 93 ? -2.271 -14.499 -3.888 1.00 95.88 93 VAL A O 1
ATOM 750 N N . ASP A 1 94 ? -1.365 -16.537 -3.554 1.00 96.00 94 ASP A N 1
ATOM 751 C CA . ASP A 1 94 ? -2.574 -17.312 -3.852 1.00 96.00 94 ASP A CA 1
ATOM 752 C C . ASP A 1 94 ? -3.765 -16.886 -2.972 1.00 96.00 94 ASP A C 1
ATOM 754 O O . ASP A 1 94 ? -4.879 -16.666 -3.460 1.00 96.00 94 ASP A O 1
ATOM 758 N N . PHE A 1 95 ? -3.531 -16.688 -1.670 1.00 96.94 95 PHE A N 1
ATOM 759 C CA . PHE A 1 95 ? -4.550 -16.200 -0.742 1.00 96.94 95 PHE A CA 1
ATOM 760 C C . PHE A 1 95 ? -5.106 -14.832 -1.158 1.00 96.94 95 PHE A C 1
ATOM 762 O O . PHE A 1 95 ? -6.327 -14.637 -1.164 1.00 96.94 95 PHE A O 1
ATOM 769 N N . LEU A 1 96 ? -4.235 -13.875 -1.495 1.00 97.31 96 LEU A N 1
ATOM 770 C CA . LEU A 1 96 ? -4.646 -12.531 -1.899 1.00 97.31 96 LEU A CA 1
ATOM 771 C C . LEU A 1 96 ? -5.407 -12.556 -3.229 1.00 97.31 96 LEU A C 1
ATOM 773 O O . LEU A 1 96 ? -6.469 -11.933 -3.310 1.00 97.31 96 LEU A O 1
ATOM 777 N N . GLN A 1 97 ? -4.936 -13.327 -4.215 1.00 96.19 97 GLN A N 1
ATOM 778 C CA . GLN A 1 97 ? -5.606 -13.492 -5.508 1.00 96.19 97 GLN A CA 1
ATOM 779 C C . GLN A 1 97 ? -7.007 -14.095 -5.361 1.00 96.19 97 GLN A C 1
ATOM 781 O O . GLN A 1 97 ? -7.962 -13.571 -5.924 1.00 96.19 97 GLN A O 1
ATOM 786 N N . LYS A 1 98 ? -7.171 -15.144 -4.544 1.00 95.81 98 LYS A N 1
ATOM 787 C CA . LYS A 1 98 ? -8.481 -15.783 -4.305 1.00 95.81 98 LYS A CA 1
ATOM 788 C C . LYS A 1 98 ? -9.453 -14.918 -3.502 1.00 95.81 98 LYS A C 1
ATOM 790 O O . LYS A 1 98 ? -10.666 -15.105 -3.583 1.00 95.81 98 LYS A O 1
ATOM 795 N N . THR A 1 99 ? -8.938 -14.015 -2.669 1.00 96.94 99 THR A N 1
ATOM 796 C CA . THR A 1 99 ? -9.755 -13.232 -1.724 1.00 96.94 99 THR A CA 1
ATOM 797 C C . THR A 1 99 ? -10.152 -11.857 -2.273 1.00 96.94 99 THR A C 1
ATOM 799 O O . THR A 1 99 ? -11.138 -11.254 -1.808 1.00 96.94 99 THR A O 1
ATOM 802 N N . TYR A 1 100 ? -9.380 -11.328 -3.221 1.00 97.81 100 TYR A N 1
ATOM 803 C CA . TYR A 1 100 ? -9.685 -10.089 -3.920 1.00 97.81 100 TYR A CA 1
ATOM 804 C C . TYR A 1 100 ? -10.704 -10.347 -5.047 1.00 97.81 100 TYR A C 1
ATOM 806 O O . TYR A 1 100 ? -10.532 -11.293 -5.803 1.00 97.81 100 TYR A O 1
ATOM 814 N N . PRO A 1 101 ? -11.792 -9.559 -5.153 1.00 96.50 101 PRO A N 1
ATOM 815 C CA . PRO A 1 101 ? -12.852 -9.817 -6.131 1.00 96.50 101 PRO A CA 1
ATOM 816 C C . PRO A 1 101 ? -12.571 -9.273 -7.542 1.00 96.50 101 PRO A C 1
ATOM 818 O O . PRO A 1 101 ? -13.392 -9.497 -8.422 1.00 96.50 101 PRO A O 1
ATOM 821 N N . GLY A 1 102 ? -11.493 -8.510 -7.742 1.00 96.62 102 GLY A N 1
ATOM 822 C CA . GLY A 1 102 ? -11.075 -8.019 -9.058 1.00 96.62 102 GLY A CA 1
ATOM 823 C C . GLY A 1 102 ? -9.856 -8.771 -9.589 1.00 96.62 102 GLY A C 1
ATOM 824 O O . GLY A 1 102 ? -9.479 -9.818 -9.062 1.00 96.62 102 GLY A O 1
ATOM 825 N N . ASP A 1 103 ? -9.194 -8.200 -10.588 1.00 96.94 103 ASP A N 1
ATOM 826 C CA . ASP A 1 103 ? -7.984 -8.787 -11.155 1.00 96.94 103 ASP A CA 1
ATOM 827 C C . ASP A 1 103 ? -6.795 -8.550 -10.215 1.00 96.94 103 ASP A C 1
ATOM 829 O O . ASP A 1 103 ? -6.493 -7.415 -9.832 1.00 96.94 103 ASP A O 1
ATOM 833 N N . CYS A 1 104 ? -6.099 -9.625 -9.846 1.00 96.31 104 CYS A N 1
ATOM 834 C CA . CYS A 1 104 ? -4.898 -9.567 -9.019 1.00 96.31 104 CYS A CA 1
ATOM 835 C C . CYS A 1 104 ? -3.720 -10.203 -9.761 1.00 96.31 104 CYS A C 1
ATOM 837 O O . CYS A 1 104 ? -3.674 -11.423 -9.944 1.00 96.31 104 CYS A O 1
ATOM 839 N N . ILE A 1 105 ? -2.776 -9.369 -10.197 1.00 94.94 105 ILE A N 1
ATOM 840 C CA . ILE A 1 105 ? -1.639 -9.796 -11.019 1.00 94.94 105 ILE A CA 1
ATOM 841 C C . ILE A 1 105 ? -0.343 -9.781 -10.211 1.00 94.94 105 ILE A C 1
ATOM 843 O O . ILE A 1 105 ? -0.092 -8.868 -9.422 1.00 94.94 105 ILE A O 1
ATOM 847 N N . VAL A 1 106 ? 0.483 -10.799 -10.439 1.00 93.50 106 VAL A N 1
ATOM 848 C CA . VAL A 1 106 ? 1.783 -10.990 -9.790 1.00 93.50 106 VAL A CA 1
ATOM 849 C C . VAL A 1 106 ? 2.868 -10.521 -10.744 1.00 93.50 106 VAL A C 1
ATOM 851 O O . VAL A 1 106 ? 2.938 -10.978 -11.886 1.00 93.50 106 VAL A O 1
ATOM 854 N N . VAL A 1 107 ? 3.702 -9.598 -10.282 1.00 92.06 107 VAL A N 1
ATOM 855 C CA . VAL A 1 107 ? 4.767 -8.996 -11.080 1.00 92.06 107 VAL A CA 1
ATOM 856 C C . VAL A 1 107 ? 6.072 -9.078 -10.294 1.00 92.06 107 VAL A C 1
ATOM 858 O O . VAL A 1 107 ? 6.196 -8.428 -9.252 1.00 92.06 107 VAL A O 1
ATOM 861 N N . PRO A 1 108 ? 7.058 -9.842 -10.784 1.00 89.31 108 PRO A N 1
ATOM 862 C CA . PRO A 1 108 ? 8.440 -9.687 -10.361 1.00 89.31 108 PRO A CA 1
ATOM 863 C C . PRO A 1 108 ? 8.946 -8.307 -10.786 1.00 89.31 108 PRO A C 1
ATOM 865 O O . PRO A 1 108 ? 8.815 -7.918 -11.951 1.00 89.31 108 PRO A O 1
ATOM 868 N N . GLU A 1 109 ? 9.498 -7.563 -9.837 1.00 86.94 109 GLU A N 1
ATOM 869 C CA . GLU A 1 109 ? 10.132 -6.271 -10.066 1.00 86.94 109 GLU A CA 1
ATOM 870 C C . GLU A 1 109 ? 11.620 -6.384 -9.774 1.00 86.94 109 GLU A C 1
ATOM 872 O O . GLU A 1 109 ? 12.016 -6.713 -8.660 1.00 86.94 109 GLU A O 1
ATOM 877 N N . PHE A 1 110 ? 12.431 -6.058 -10.771 1.00 87.06 110 PHE A N 1
ATOM 878 C CA . PHE A 1 110 ? 13.865 -5.877 -10.640 1.00 87.06 110 PHE A CA 1
ATOM 879 C C . PHE A 1 110 ? 14.167 -4.414 -10.310 1.00 87.06 110 PHE A C 1
ATOM 881 O O . PHE A 1 110 ? 13.556 -3.487 -10.858 1.00 87.06 110 PHE A O 1
ATOM 888 N N . LEU A 1 111 ? 15.151 -4.215 -9.443 1.00 80.88 111 LEU A N 1
ATOM 889 C CA . LEU A 1 111 ? 15.688 -2.928 -9.039 1.00 80.88 111 LEU A CA 1
ATOM 890 C C . LEU A 1 111 ? 17.205 -2.962 -9.224 1.00 80.88 111 LEU A C 1
ATOM 892 O O . LEU A 1 111 ? 17.888 -3.860 -8.742 1.00 80.88 111 LEU A O 1
ATOM 896 N N . ARG A 1 112 ? 17.762 -1.958 -9.898 1.00 75.06 112 ARG A N 1
ATOM 897 C CA . ARG A 1 112 ? 19.215 -1.802 -9.973 1.00 75.06 112 ARG A CA 1
ATOM 898 C C . ARG A 1 112 ? 19.711 -1.075 -8.725 1.00 75.06 112 ARG A C 1
ATOM 900 O O . ARG A 1 112 ? 19.342 0.076 -8.512 1.00 75.06 112 ARG A O 1
ATOM 907 N N . VAL A 1 113 ? 20.559 -1.729 -7.933 1.00 71.62 113 VAL A N 1
ATOM 908 C CA . VAL A 1 113 ? 21.190 -1.155 -6.735 1.00 71.62 113 VAL A CA 1
ATOM 909 C C . VAL A 1 113 ? 22.699 -1.218 -6.919 1.00 71.62 113 VAL A C 1
ATOM 911 O O . VAL A 1 113 ? 23.287 -2.297 -6.891 1.00 71.62 113 VAL A O 1
ATOM 914 N N . ASP A 1 114 ? 23.334 -0.066 -7.125 1.00 71.31 114 ASP A N 1
ATOM 915 C CA . ASP A 1 114 ? 24.762 0.041 -7.434 1.00 71.31 114 ASP A CA 1
ATOM 916 C C . ASP A 1 114 ? 25.184 -0.900 -8.587 1.00 71.31 114 ASP A C 1
ATOM 918 O O . ASP A 1 114 ? 24.804 -0.706 -9.745 1.00 71.31 114 ASP A O 1
ATOM 922 N N . ASN A 1 115 ? 25.956 -1.943 -8.262 1.00 67.12 115 ASN A N 1
ATOM 923 C CA . ASN A 1 115 ? 26.492 -2.932 -9.198 1.00 67.12 115 ASN A CA 1
ATOM 924 C C . ASN A 1 115 ? 25.745 -4.276 -9.161 1.00 67.12 115 ASN A C 1
ATOM 926 O O . ASN A 1 115 ? 26.245 -5.254 -9.714 1.00 67.12 115 ASN A O 1
ATOM 930 N N . ARG A 1 116 ? 24.586 -4.351 -8.499 1.00 70.12 116 ARG A N 1
ATOM 931 C CA . ARG A 1 116 ? 23.757 -5.560 -8.418 1.00 70.12 116 ARG A CA 1
ATOM 932 C C . ARG A 1 116 ? 22.324 -5.282 -8.855 1.00 70.12 116 ARG A C 1
ATOM 934 O O . ARG A 1 116 ? 21.867 -4.138 -8.864 1.00 70.12 116 ARG A O 1
ATOM 941 N N . ILE A 1 117 ? 21.620 -6.348 -9.204 1.00 73.56 117 ILE A N 1
ATOM 942 C CA . ILE A 1 117 ? 20.172 -6.320 -9.371 1.00 73.56 117 ILE A CA 1
ATOM 943 C C . ILE A 1 117 ? 19.568 -6.980 -8.146 1.00 73.56 117 ILE A C 1
ATOM 945 O O . ILE A 1 117 ? 19.902 -8.115 -7.822 1.00 73.56 117 ILE A O 1
ATOM 949 N N . ASP A 1 118 ? 18.729 -6.219 -7.464 1.00 76.00 118 ASP A N 1
ATOM 950 C CA . ASP A 1 118 ? 17.822 -6.716 -6.446 1.00 76.00 118 ASP A CA 1
ATOM 951 C C . ASP A 1 118 ? 16.466 -6.999 -7.098 1.00 76.00 118 ASP A C 1
ATOM 953 O O . ASP A 1 118 ? 16.166 -6.481 -8.181 1.00 76.00 118 ASP A O 1
ATOM 957 N N . PHE A 1 119 ? 15.640 -7.817 -6.468 1.00 79.12 119 PHE A N 1
ATOM 958 C CA . PHE A 1 119 ? 14.316 -8.117 -6.989 1.00 79.12 119 PHE A CA 1
ATOM 959 C C . PHE A 1 119 ? 13.328 -8.443 -5.878 1.00 79.12 119 PHE A C 1
ATOM 961 O O . PHE A 1 119 ? 13.678 -8.760 -4.745 1.00 79.12 119 PHE A O 1
ATOM 968 N N . GLY A 1 120 ? 12.049 -8.340 -6.206 1.00 82.31 120 GLY A N 1
ATOM 969 C CA . GLY A 1 120 ? 10.987 -8.760 -5.312 1.00 82.31 120 GLY A CA 1
ATOM 970 C C . GLY A 1 120 ? 9.670 -8.922 -6.040 1.00 82.31 120 GLY A C 1
ATOM 971 O O . GLY A 1 120 ? 9.559 -8.683 -7.241 1.00 82.31 120 GLY A O 1
ATOM 972 N N . VAL A 1 121 ? 8.646 -9.308 -5.290 1.00 89.00 121 VAL A N 1
ATOM 973 C CA . VAL A 1 121 ? 7.309 -9.514 -5.833 1.00 89.00 121 VAL A CA 1
ATOM 974 C C . VAL A 1 121 ? 6.381 -8.366 -5.454 1.00 89.00 121 VAL A C 1
ATOM 976 O O . VAL A 1 121 ? 6.255 -7.969 -4.289 1.00 89.00 121 VAL A O 1
ATOM 979 N N . ARG A 1 122 ? 5.679 -7.845 -6.458 1.00 93.00 122 ARG A N 1
ATOM 980 C CA . ARG A 1 122 ? 4.580 -6.904 -6.282 1.00 93.00 122 ARG A CA 1
ATOM 981 C C . ARG A 1 122 ? 3.291 -7.515 -6.799 1.00 93.00 122 ARG A C 1
ATOM 983 O O . ARG A 1 122 ? 3.227 -8.027 -7.913 1.00 93.00 122 ARG A O 1
ATOM 990 N N . LEU A 1 123 ? 2.248 -7.416 -5.986 1.00 95.31 123 LEU A N 1
ATOM 991 C CA . LEU A 1 123 ? 0.887 -7.710 -6.406 1.00 95.31 123 LEU A CA 1
ATOM 992 C C . LEU A 1 123 ? 0.209 -6.404 -6.776 1.00 95.31 123 LEU A C 1
ATOM 994 O O . LEU A 1 123 ? 0.209 -5.464 -5.977 1.00 95.31 123 LEU A O 1
ATOM 998 N N . PHE A 1 124 ? -0.388 -6.360 -7.961 1.00 96.50 124 PHE A N 1
ATOM 999 C CA . PHE A 1 124 ? -1.264 -5.271 -8.369 1.00 96.50 124 PHE A CA 1
ATOM 1000 C C . PHE A 1 124 ? -2.721 -5.719 -8.317 1.00 96.50 124 PHE A C 1
ATOM 1002 O O . PHE A 1 124 ? -3.043 -6.867 -8.613 1.00 96.50 124 PHE A O 1
ATOM 1009 N N . PHE A 1 125 ? -3.593 -4.788 -7.954 1.00 97.56 125 PHE A N 1
ATOM 1010 C CA . PHE A 1 125 ? -5.025 -4.980 -7.789 1.00 97.56 125 PHE A CA 1
ATOM 1011 C C . PHE A 1 125 ? -5.757 -4.021 -8.727 1.00 97.56 125 PHE A C 1
ATOM 1013 O O . PHE A 1 125 ? -5.578 -2.803 -8.623 1.00 97.56 125 PHE A O 1
ATOM 1020 N N . PHE A 1 126 ? -6.580 -4.570 -9.614 1.00 97.94 126 PHE A N 1
ATOM 1021 C CA . PHE A 1 126 ? -7.400 -3.844 -10.581 1.00 97.94 126 PHE A CA 1
ATOM 1022 C C . PHE A 1 126 ? -8.858 -4.294 -10.491 1.00 97.94 126 PHE A C 1
ATOM 1024 O O . PHE A 1 126 ? -9.186 -5.322 -9.903 1.00 97.94 126 PHE A O 1
ATOM 1031 N N . ARG A 1 127 ? -9.764 -3.535 -11.105 1.00 97.56 127 ARG A N 1
ATOM 1032 C CA . ARG A 1 127 ? -11.122 -4.041 -11.334 1.00 97.56 127 ARG A CA 1
ATOM 1033 C C . ARG A 1 127 ? -11.080 -5.228 -12.295 1.00 97.56 127 ARG A C 1
ATOM 1035 O O . ARG A 1 127 ? -10.142 -5.363 -13.071 1.00 97.56 127 ARG A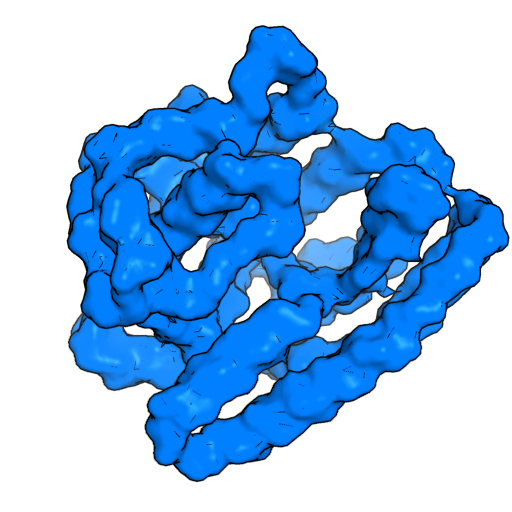 O 1
ATOM 1042 N N . GLU A 1 128 ? -12.113 -6.059 -12.228 1.00 96.38 128 GLU A N 1
ATOM 1043 C CA . GLU A 1 128 ? -12.292 -7.192 -13.135 1.00 96.38 128 GLU A CA 1
ATOM 1044 C C . GLU A 1 128 ? -12.261 -6.724 -14.601 1.00 96.38 128 GLU A C 1
ATOM 1046 O O . GLU A 1 128 ? -13.017 -5.826 -14.985 1.00 96.38 128 GLU A O 1
ATOM 1051 N N . ASN A 1 129 ? -11.414 -7.353 -15.414 1.00 93.88 129 ASN A N 1
ATOM 1052 C CA . ASN A 1 129 ? -11.174 -7.037 -16.826 1.00 93.88 129 ASN A CA 1
ATOM 1053 C C . ASN A 1 129 ? -10.562 -5.644 -17.097 1.00 93.88 129 ASN A C 1
ATOM 1055 O O . ASN A 1 129 ? -10.687 -5.134 -18.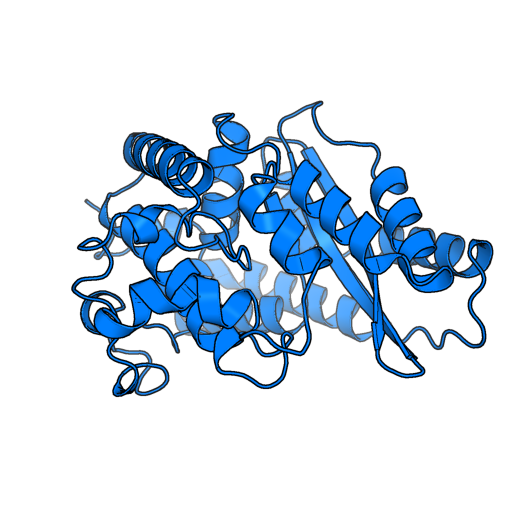213 1.00 93.88 129 ASN A O 1
ATOM 1059 N N . ASP A 1 130 ? -9.922 -5.015 -16.106 1.00 95.06 130 ASP A N 1
ATOM 1060 C CA . ASP A 1 130 ? -9.232 -3.716 -16.252 1.00 95.06 130 ASP A CA 1
ATOM 1061 C C . ASP A 1 130 ? -7.708 -3.834 -16.052 1.00 95.06 130 ASP A C 1
ATOM 1063 O O . ASP A 1 130 ? -6.970 -2.862 -16.240 1.00 95.06 130 ASP A O 1
ATOM 1067 N N . ALA A 1 131 ? -7.211 -5.018 -15.668 1.00 94.44 131 ALA A N 1
ATOM 1068 C CA . ALA A 1 131 ? -5.777 -5.250 -15.559 1.00 94.44 131 ALA A CA 1
ATOM 1069 C C . ALA A 1 131 ? -5.094 -5.231 -16.940 1.00 94.44 131 ALA A C 1
ATOM 1071 O O . ALA A 1 131 ? -5.617 -5.800 -17.903 1.00 94.44 131 ALA A O 1
ATOM 1072 N N . PRO A 1 132 ? -3.897 -4.623 -17.059 1.00 94.06 132 PRO A N 1
ATOM 1073 C CA . PRO A 1 132 ? -3.040 -4.867 -18.212 1.00 94.06 132 PRO A CA 1
ATOM 1074 C C . PRO A 1 132 ? -2.551 -6.323 -18.205 1.00 94.06 132 PRO A C 1
ATOM 1076 O O . PRO A 1 132 ? -2.574 -7.002 -17.176 1.00 94.06 132 PRO A O 1
ATOM 1079 N N . GLU A 1 133 ? -2.018 -6.777 -19.338 1.00 90.38 133 GLU A N 1
ATOM 1080 C CA . GLU A 1 133 ? -1.364 -8.084 -19.411 1.00 90.38 133 GLU A CA 1
ATOM 1081 C C . GLU A 1 133 ? -0.204 -8.158 -18.398 1.00 90.38 133 GLU A C 1
ATOM 1083 O O . GLU A 1 133 ? 0.653 -7.264 -18.402 1.00 90.38 133 GLU A O 1
ATOM 1088 N N . PRO A 1 134 ? -0.096 -9.212 -17.562 1.00 84.25 134 PRO A N 1
ATOM 1089 C CA . PRO A 1 134 ? 0.956 -9.308 -16.545 1.00 84.25 134 PRO A CA 1
ATOM 1090 C C . PRO A 1 134 ? 2.369 -9.131 -17.119 1.00 84.25 134 PRO A C 1
ATOM 1092 O O . PRO A 1 134 ? 3.200 -8.411 -16.563 1.00 84.25 134 PRO A O 1
ATOM 1095 N N . THR A 1 135 ? 2.617 -9.708 -18.300 1.00 87.50 135 THR A N 1
ATOM 1096 C CA . THR A 1 135 ? 3.899 -9.595 -19.010 1.00 87.50 135 THR A CA 1
ATOM 1097 C C . THR A 1 135 ? 4.229 -8.164 -19.431 1.00 87.50 135 THR A C 1
ATOM 1099 O O . THR A 1 135 ? 5.400 -7.828 -19.574 1.00 87.50 135 THR A O 1
ATOM 1102 N N . GLU A 1 136 ? 3.234 -7.292 -19.637 1.00 92.31 136 GLU A N 1
ATOM 1103 C CA . GLU A 1 136 ? 3.485 -5.902 -20.030 1.00 92.31 136 GLU A CA 1
ATOM 1104 C C . GLU A 1 136 ? 4.258 -5.150 -18.941 1.00 92.31 136 GLU A C 1
ATOM 1106 O O . GLU A 1 136 ? 5.232 -4.453 -19.246 1.00 92.31 136 GLU A O 1
ATOM 1111 N N . ILE A 1 137 ? 3.847 -5.304 -17.677 1.00 93.00 137 ILE A N 1
ATOM 1112 C CA . ILE A 1 137 ? 4.482 -4.614 -16.549 1.00 93.00 137 ILE A CA 1
ATOM 1113 C C . ILE A 1 137 ? 5.906 -5.131 -16.359 1.00 93.00 137 ILE A C 1
ATOM 1115 O O . ILE A 1 137 ? 6.839 -4.324 -16.358 1.00 93.00 137 ILE A O 1
ATOM 1119 N N . SER A 1 138 ? 6.089 -6.455 -16.300 1.00 90.38 138 SER A N 1
ATOM 1120 C CA . SER A 1 138 ? 7.414 -7.078 -16.183 1.00 90.38 138 SER A CA 1
ATOM 1121 C C . SER A 1 138 ? 8.335 -6.669 -17.336 1.00 90.38 138 SER A C 1
ATOM 1123 O O . SER A 1 138 ? 9.472 -6.268 -17.110 1.00 90.38 138 SER A O 1
ATOM 1125 N N . HIS A 1 139 ? 7.847 -6.653 -18.581 1.00 90.62 139 HIS A N 1
ATOM 1126 C CA . HIS A 1 139 ? 8.653 -6.224 -19.727 1.00 90.62 139 HIS A CA 1
ATOM 1127 C C . HIS A 1 139 ? 9.090 -4.762 -19.646 1.00 90.62 139 HIS A C 1
ATOM 1129 O O . HIS A 1 139 ? 10.208 -4.438 -20.056 1.00 90.62 139 HIS A O 1
ATOM 1135 N N . LYS A 1 140 ? 8.224 -3.865 -19.163 1.00 93.56 140 LYS A N 1
ATOM 1136 C CA . LYS A 1 140 ? 8.584 -2.456 -18.966 1.00 93.56 140 LYS A CA 1
ATOM 1137 C C . LYS A 1 140 ? 9.581 -2.295 -17.816 1.00 93.56 140 LYS A C 1
ATOM 1139 O O . LYS A 1 140 ? 10.526 -1.527 -17.979 1.00 93.56 140 LYS A O 1
ATOM 1144 N N . ASN A 1 141 ? 9.425 -3.049 -16.725 1.00 92.44 141 ASN A N 1
ATOM 1145 C CA . ASN A 1 141 ? 10.381 -3.070 -15.617 1.00 92.44 141 ASN A CA 1
ATOM 1146 C C . ASN A 1 141 ? 11.770 -3.533 -16.084 1.00 92.44 141 ASN A C 1
ATOM 1148 O O . ASN A 1 141 ? 12.734 -2.782 -15.946 1.00 92.44 141 ASN A O 1
ATOM 1152 N N . VAL A 1 142 ? 11.860 -4.691 -16.747 1.00 90.94 142 VAL A N 1
ATOM 1153 C CA . VAL A 1 142 ? 13.123 -5.230 -17.278 1.00 90.94 142 VAL A CA 1
ATOM 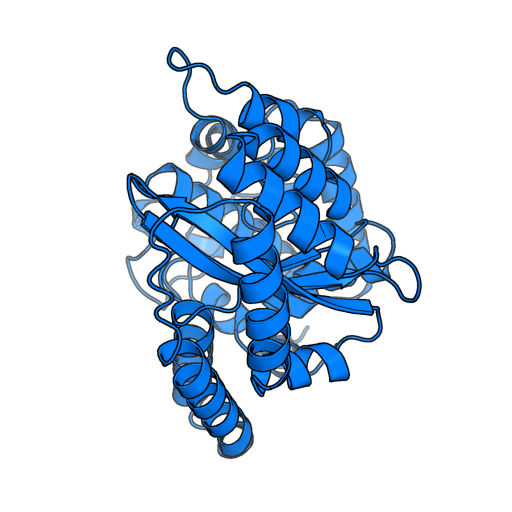1154 C C . VAL A 1 142 ? 13.819 -4.229 -18.199 1.00 90.94 142 VAL A C 1
ATOM 1156 O O . VAL A 1 142 ? 15.003 -3.945 -18.034 1.00 90.94 142 VAL A O 1
ATOM 1159 N N . ARG A 1 143 ? 13.087 -3.635 -19.152 1.00 90.94 143 ARG A N 1
ATOM 1160 C CA . ARG A 1 143 ? 13.667 -2.621 -20.049 1.00 90.94 143 ARG A CA 1
ATOM 1161 C C . ARG A 1 143 ? 14.195 -1.416 -19.281 1.00 90.94 143 ARG A C 1
ATOM 1163 O O . ARG A 1 143 ? 15.257 -0.917 -19.631 1.00 90.94 143 ARG A O 1
ATOM 1170 N N . SER A 1 144 ? 13.487 -0.979 -18.242 1.00 90.31 144 SER A N 1
ATOM 1171 C CA . SER A 1 144 ? 13.920 0.157 -17.429 1.00 90.31 144 SER A CA 1
ATOM 1172 C C . SER A 1 144 ? 15.212 -0.112 -16.662 1.00 90.31 144 SER A C 1
ATOM 1174 O O . SER A 1 144 ? 16.054 0.776 -16.584 1.00 90.31 144 SER A O 1
ATOM 1176 N N . VAL A 1 145 ? 15.405 -1.342 -16.180 1.00 87.62 145 VAL A N 1
ATOM 1177 C CA . VAL A 1 145 ? 16.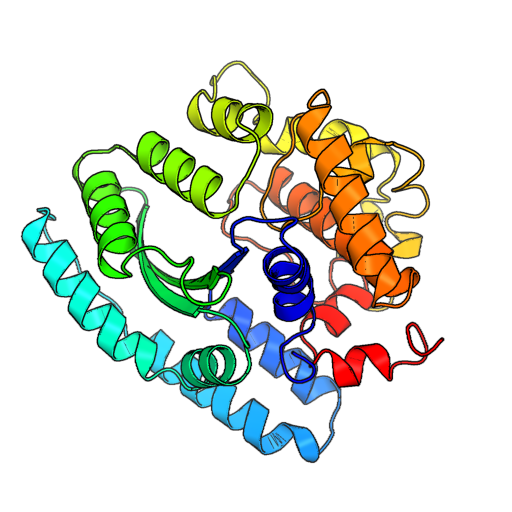609 -1.759 -15.447 1.00 87.62 145 VAL A CA 1
ATOM 1178 C C . VAL A 1 145 ? 17.822 -1.876 -16.371 1.00 87.62 145 VAL A C 1
ATOM 1180 O O . VAL A 1 145 ? 18.912 -1.421 -16.017 1.00 87.62 145 VAL A O 1
ATOM 1183 N N . VAL A 1 146 ? 17.638 -2.441 -17.570 1.00 86.62 146 VAL A N 1
ATOM 1184 C CA . VAL A 1 146 ? 18.729 -2.620 -18.546 1.00 86.62 146 VAL A CA 1
ATOM 1185 C C . VAL A 1 146 ? 19.123 -1.299 -19.210 1.00 86.62 146 VAL A C 1
ATOM 1187 O O . VAL A 1 146 ? 20.311 -1.012 -19.340 1.00 86.62 146 VAL A O 1
ATOM 1190 N N . ASN A 1 147 ? 18.142 -0.483 -19.607 1.00 86.62 147 ASN A N 1
ATOM 1191 C CA . ASN A 1 147 ? 18.374 0.741 -20.384 1.00 86.62 147 ASN A CA 1
ATOM 1192 C C . ASN A 1 147 ? 18.523 2.011 -19.531 1.00 86.62 147 ASN A C 1
ATOM 1194 O O . ASN A 1 147 ? 18.634 3.093 -20.101 1.00 86.62 147 ASN A O 1
ATOM 1198 N N . ASP A 1 148 ? 18.498 1.899 -18.200 1.00 81.19 148 ASP A N 1
ATOM 1199 C CA . ASP A 1 148 ? 18.510 3.043 -17.274 1.00 81.19 148 ASP A CA 1
ATOM 1200 C C . ASP A 1 148 ? 17.331 4.019 -17.500 1.00 81.19 148 ASP A C 1
ATOM 1202 O O . ASP A 1 148 ? 17.447 5.241 -17.445 1.00 81.19 148 ASP A O 1
ATOM 1206 N N . GLU A 1 149 ? 16.143 3.466 -17.771 1.00 85.94 149 GLU A N 1
ATOM 1207 C CA . GLU A 1 149 ? 14.906 4.221 -18.028 1.00 85.94 149 GLU A CA 1
ATOM 1208 C C . GLU A 1 149 ? 13.954 4.205 -16.816 1.00 85.94 149 GLU A C 1
ATOM 1210 O O . GLU A 1 149 ? 12.729 4.179 -16.981 1.00 85.94 149 GLU A O 1
ATOM 1215 N N . LYS A 1 150 ? 14.493 4.215 -15.585 1.00 84.50 150 LYS A N 1
ATOM 1216 C CA . LYS A 1 150 ? 13.708 4.129 -14.333 1.00 84.50 150 LYS A CA 1
ATOM 1217 C C . LYS A 1 150 ? 12.538 5.118 -14.312 1.00 84.50 150 LYS A C 1
ATOM 1219 O O . LYS A 1 150 ? 11.400 4.739 -14.063 1.00 84.50 150 LYS A O 1
ATOM 1224 N N . ASN A 1 151 ? 12.800 6.364 -14.691 1.00 86.94 151 ASN A N 1
ATOM 1225 C CA . ASN A 1 151 ? 11.808 7.437 -14.755 1.00 86.94 151 ASN A CA 1
ATOM 1226 C C . ASN A 1 151 ? 10.603 7.124 -15.663 1.00 86.94 151 ASN A C 1
ATOM 1228 O O . ASN A 1 151 ? 9.468 7.497 -15.362 1.00 86.94 151 ASN A O 1
ATOM 1232 N N . THR A 1 152 ? 10.831 6.439 -16.786 1.00 89.31 152 THR A N 1
ATOM 1233 C CA . THR A 1 152 ? 9.757 6.022 -17.701 1.00 89.31 152 THR A CA 1
ATOM 1234 C C . THR A 1 152 ? 8.892 4.944 -17.058 1.00 89.31 152 THR A C 1
ATOM 1236 O O . THR A 1 152 ? 7.666 4.972 -17.192 1.00 89.31 152 THR A O 1
ATOM 1239 N N . PHE A 1 153 ? 9.518 4.011 -16.339 1.00 90.75 153 PHE A N 1
ATOM 1240 C CA . PHE A 1 153 ? 8.810 2.960 -15.622 1.00 90.75 153 PHE A CA 1
ATOM 1241 C C . PHE A 1 153 ? 8.038 3.502 -14.416 1.00 90.75 153 PHE A C 1
ATOM 1243 O O . PHE A 1 153 ? 6.855 3.200 -14.289 1.00 90.75 153 PHE A O 1
ATOM 1250 N N . ASP A 1 154 ? 8.627 4.390 -13.614 1.00 88.25 154 ASP A N 1
ATOM 1251 C CA . ASP A 1 154 ? 7.942 5.045 -12.493 1.00 88.25 154 ASP A CA 1
ATOM 1252 C C . ASP A 1 154 ? 6.701 5.821 -12.971 1.00 88.25 154 ASP A C 1
ATOM 1254 O O . ASP A 1 154 ? 5.633 5.726 -12.360 1.00 88.25 154 ASP A O 1
ATOM 1258 N N . ARG A 1 155 ? 6.792 6.525 -14.115 1.00 90.56 155 ARG A N 1
ATOM 1259 C CA . ARG A 1 155 ? 5.627 7.189 -14.732 1.00 90.56 155 ARG A CA 1
ATOM 1260 C C . ARG A 1 155 ? 4.533 6.192 -15.092 1.00 90.56 155 ARG A C 1
ATOM 1262 O O . ARG A 1 155 ? 3.353 6.437 -14.840 1.00 90.56 155 ARG A O 1
ATOM 1269 N N . TYR A 1 156 ? 4.923 5.066 -15.684 1.00 92.94 156 TYR A N 1
ATOM 1270 C CA . TYR A 1 156 ? 3.994 4.001 -16.038 1.00 92.94 156 TYR A CA 1
ATOM 1271 C C . TYR A 1 156 ? 3.311 3.417 -14.792 1.00 92.94 156 TYR A C 1
ATOM 1273 O O . TYR A 1 156 ? 2.082 3.341 -14.772 1.00 92.94 156 TYR A O 1
ATOM 1281 N N . ILE A 1 157 ? 4.060 3.117 -13.728 1.00 90.69 157 ILE A N 1
ATOM 1282 C CA . ILE A 1 157 ? 3.512 2.659 -12.442 1.00 90.69 157 ILE A CA 1
ATOM 1283 C C . ILE A 1 157 ? 2.554 3.694 -11.839 1.00 90.69 157 ILE A C 1
ATOM 1285 O O . ILE A 1 157 ? 1.457 3.338 -11.406 1.00 90.69 157 ILE A O 1
ATOM 1289 N N . GLY A 1 158 ? 2.903 4.984 -11.869 1.00 90.44 158 GLY A N 1
ATOM 1290 C CA . GLY A 1 158 ? 1.996 6.059 -11.459 1.00 90.44 158 GLY A CA 1
ATOM 1291 C C . GLY A 1 158 ? 0.683 6.045 -12.251 1.00 90.44 158 GLY A C 1
ATOM 1292 O O . GLY A 1 158 ? -0.400 6.134 -11.670 1.00 90.44 158 GLY A O 1
ATOM 1293 N N . SER A 1 159 ? 0.759 5.837 -13.568 1.00 91.88 159 SER A N 1
ATOM 1294 C CA . SER A 1 159 ? -0.416 5.765 -14.444 1.00 91.88 159 SER A CA 1
ATOM 1295 C C . SER A 1 159 ? -1.300 4.535 -14.198 1.00 91.88 159 SER A C 1
ATOM 1297 O O . SER A 1 159 ? -2.520 4.633 -14.355 1.00 91.88 159 SER A O 1
ATOM 1299 N N . LEU A 1 160 ? -0.717 3.400 -13.789 1.00 93.31 160 LEU A N 1
ATOM 1300 C CA . LEU A 1 160 ? -1.453 2.186 -13.419 1.00 93.31 160 LEU A CA 1
ATOM 1301 C C . LEU A 1 160 ? -2.251 2.386 -12.131 1.00 93.31 160 LEU A C 1
ATOM 1303 O O . LEU A 1 160 ? -3.394 1.949 -12.045 1.00 93.31 160 LEU A O 1
ATOM 1307 N N . HIS A 1 161 ? -1.686 3.104 -11.161 1.00 92.12 161 HIS A N 1
ATOM 1308 C CA . HIS A 1 161 ? -2.390 3.462 -9.929 1.00 92.12 161 HIS A CA 1
ATOM 1309 C C . HIS A 1 161 ? -3.394 4.610 -10.119 1.00 92.12 161 HIS A C 1
ATOM 1311 O O . HIS A 1 161 ? -4.299 4.801 -9.304 1.00 92.12 161 HIS A O 1
ATOM 1317 N N . GLY A 1 162 ? -3.277 5.360 -11.220 1.00 89.38 162 GLY A N 1
ATOM 1318 C CA . GLY A 1 162 ? -4.093 6.542 -11.488 1.00 89.38 162 GLY A CA 1
ATOM 1319 C C . GLY A 1 162 ? -3.619 7.773 -10.715 1.00 89.38 162 GLY A C 1
ATOM 1320 O O . GLY A 1 162 ? -4.421 8.654 -10.401 1.00 89.38 162 GLY A O 1
ATOM 1321 N N . TYR A 1 163 ? -2.328 7.850 -10.396 1.00 89.25 163 TYR A N 1
ATOM 1322 C CA . TYR A 1 163 ? -1.744 9.002 -9.721 1.00 89.25 163 TYR A CA 1
ATOM 1323 C C . TYR A 1 163 ? -1.746 10.243 -10.627 1.00 89.25 163 TYR A C 1
ATOM 1325 O O . TYR A 1 163 ? -1.474 10.138 -11.823 1.00 89.25 163 TYR A O 1
ATOM 1333 N N . PRO A 1 164 ? -2.083 11.432 -10.095 1.00 87.94 164 PRO A N 1
ATOM 1334 C CA . PRO A 1 164 ? -1.996 12.675 -10.852 1.00 87.94 164 PRO A CA 1
ATOM 1335 C C . PRO A 1 164 ? -0.564 12.982 -11.325 1.00 87.94 164 PRO A C 1
ATOM 1337 O O . PRO A 1 164 ? 0.384 12.865 -10.551 1.00 87.94 164 PRO A O 1
ATOM 1340 N N . GLU A 1 165 ? -0.412 13.491 -12.552 1.00 86.12 165 GLU A N 1
ATOM 1341 C CA . GLU A 1 165 ? 0.897 13.890 -13.109 1.00 86.12 165 GLU A CA 1
ATOM 1342 C C . GLU A 1 165 ? 1.632 14.925 -12.242 1.00 86.12 165 GLU A C 1
ATOM 1344 O O . GLU A 1 165 ? 2.852 14.894 -12.136 1.00 86.12 165 GLU A O 1
ATOM 1349 N N . CYS A 1 166 ? 0.899 15.805 -11.551 1.00 83.25 166 CYS A N 1
ATOM 1350 C CA . CYS A 1 166 ? 1.469 16.768 -10.600 1.00 83.25 166 CYS A CA 1
ATOM 1351 C C . CYS A 1 166 ? 2.243 16.114 -9.435 1.00 83.25 166 CYS A C 1
ATOM 1353 O O . CYS A 1 166 ? 2.986 16.813 -8.757 1.00 83.25 166 CYS A O 1
ATOM 1355 N N . CYS A 1 167 ? 2.048 14.817 -9.176 1.00 83.00 167 CYS A N 1
ATOM 1356 C CA . CYS A 1 167 ? 2.731 14.051 -8.131 1.00 83.00 167 CYS A CA 1
ATOM 1357 C C . CYS A 1 167 ? 3.782 13.095 -8.717 1.00 83.00 167 CYS A C 1
ATOM 1359 O O . CYS A 1 167 ? 4.745 12.753 -8.044 1.00 83.00 167 CYS A O 1
ATOM 1361 N N . VAL A 1 168 ? 3.622 12.692 -9.981 1.00 85.00 168 VAL A N 1
ATOM 1362 C CA . VAL A 1 168 ? 4.537 11.782 -10.688 1.00 85.00 168 VAL A CA 1
ATOM 1363 C C . VAL A 1 168 ? 5.726 12.538 -11.292 1.00 85.00 168 VAL A C 1
ATOM 1365 O O . VAL A 1 168 ? 6.876 12.138 -11.125 1.00 85.00 168 VAL A O 1
ATOM 1368 N N . THR A 1 169 ? 5.473 13.668 -11.952 1.00 84.69 169 THR A N 1
ATOM 1369 C CA . THR A 1 169 ? 6.504 14.491 -12.606 1.00 84.69 169 THR A CA 1
ATOM 1370 C C . THR A 1 169 ? 7.614 14.956 -11.659 1.00 84.69 169 THR A C 1
ATOM 1372 O O . THR A 1 169 ? 8.778 14.786 -12.011 1.00 84.69 169 THR A O 1
ATOM 1375 N N . PRO A 1 170 ? 7.329 15.474 -10.449 1.00 81.25 170 PRO A N 1
ATOM 1376 C CA . PRO A 1 170 ? 8.377 15.931 -9.536 1.00 81.25 170 PRO A CA 1
ATOM 1377 C C . PRO A 1 170 ? 9.324 14.825 -9.063 1.00 81.25 170 PRO A C 1
ATOM 1379 O O . PRO A 1 170 ? 10.490 15.102 -8.796 1.00 81.25 170 PRO A O 1
ATOM 1382 N N . PHE A 1 171 ? 8.828 13.588 -8.977 1.00 77.56 171 PHE A N 1
ATOM 1383 C CA . PHE A 1 171 ? 9.624 12.400 -8.663 1.00 77.56 171 PHE A CA 1
ATOM 1384 C C . PHE A 1 171 ? 10.623 12.075 -9.770 1.00 77.56 171 PHE A C 1
ATOM 1386 O O . PHE A 1 171 ? 11.799 11.832 -9.515 1.00 77.56 171 PHE A O 1
ATOM 1393 N N . ILE A 1 172 ? 10.144 12.131 -11.008 1.00 81.81 172 ILE A N 1
ATOM 1394 C CA . ILE A 1 172 ? 10.914 11.820 -12.213 1.00 81.81 172 ILE A CA 1
ATOM 1395 C C . ILE A 1 172 ? 11.925 12.926 -12.543 1.00 81.81 172 ILE A C 1
ATOM 1397 O O . ILE A 1 172 ? 13.041 12.654 -12.980 1.00 81.81 172 ILE A O 1
ATOM 1401 N N . GLU A 1 173 ? 11.544 14.184 -12.344 1.00 80.38 173 GLU A N 1
ATOM 1402 C CA . GLU A 1 173 ? 12.334 15.369 -12.701 1.00 80.38 173 GLU A CA 1
ATOM 1403 C C . GLU A 1 173 ? 13.123 15.926 -11.505 1.00 80.38 173 GLU A C 1
ATOM 1405 O O . GLU A 1 173 ? 13.388 17.128 -11.422 1.00 80.38 173 GLU A O 1
ATOM 1410 N N . ARG A 1 174 ? 13.487 15.060 -10.550 1.00 75.12 174 ARG A N 1
ATOM 1411 C CA . ARG A 1 174 ? 14.172 15.448 -9.314 1.00 75.12 174 ARG A CA 1
ATOM 1412 C C . ARG A 1 174 ? 15.447 16.244 -9.613 1.00 75.12 174 ARG A C 1
ATOM 1414 O O . ARG A 1 174 ? 16.408 15.735 -10.183 1.00 75.12 174 ARG A O 1
ATOM 1421 N N . SER A 1 175 ? 15.468 17.496 -9.162 1.00 71.62 175 SER A N 1
ATOM 1422 C CA . SER A 1 175 ? 16.666 18.337 -9.164 1.00 71.62 175 SER A CA 1
ATOM 1423 C C . SER A 1 175 ? 17.507 18.071 -7.916 1.00 71.62 175 SER A C 1
ATOM 1425 O O . SER A 1 175 ? 16.969 17.955 -6.815 1.00 71.62 175 SER A O 1
ATOM 1427 N N . THR A 1 176 ? 18.832 18.036 -8.070 1.00 71.69 176 THR A N 1
ATOM 1428 C CA . THR A 1 176 ? 19.787 17.947 -6.951 1.00 71.69 176 THR A CA 1
ATOM 1429 C C . THR A 1 176 ? 19.805 19.197 -6.072 1.00 71.69 176 THR A C 1
ATOM 1431 O O . THR A 1 176 ? 20.243 19.129 -4.928 1.00 71.69 176 THR A O 1
ATOM 1434 N N . ASP A 1 177 ? 19.315 20.327 -6.586 1.00 72.44 177 ASP A N 1
ATOM 1435 C CA . ASP A 1 177 ? 19.402 21.634 -5.923 1.00 72.44 177 ASP A CA 1
ATOM 1436 C C . ASP A 1 177 ? 18.160 21.952 -5.074 1.00 72.44 177 ASP A C 1
ATOM 1438 O O . ASP A 1 177 ? 18.079 23.002 -4.433 1.00 72.44 177 ASP A O 1
ATOM 1442 N N . GLN A 1 178 ? 17.168 21.058 -5.067 1.00 75.75 178 GLN A N 1
ATOM 1443 C CA . GLN A 1 178 ? 15.925 21.206 -4.317 1.00 75.75 178 GLN A CA 1
ATOM 1444 C C . GLN A 1 178 ? 15.805 20.126 -3.240 1.00 75.75 178 GLN A C 1
ATOM 1446 O O . GLN A 1 178 ? 16.384 19.045 -3.344 1.00 75.75 178 GLN A O 1
ATOM 1451 N N . ARG A 1 179 ? 15.009 20.409 -2.197 1.00 81.25 179 ARG A N 1
ATOM 1452 C CA . ARG A 1 179 ? 14.561 19.355 -1.273 1.00 81.25 179 ARG A CA 1
ATOM 1453 C C . ARG A 1 179 ? 13.890 18.248 -2.078 1.00 81.25 179 ARG A C 1
ATOM 1455 O O . ARG A 1 179 ? 13.190 18.543 -3.049 1.00 81.25 179 ARG A O 1
ATOM 1462 N N . SER A 1 180 ? 14.096 17.006 -1.656 1.00 85.56 180 SER A N 1
ATOM 1463 C CA . SER A 1 180 ? 13.538 15.866 -2.367 1.00 85.56 180 SER A CA 1
ATOM 1464 C C . SER A 1 180 ? 12.000 15.925 -2.376 1.00 85.56 180 SER A C 1
ATOM 1466 O O . SER A 1 180 ? 11.403 16.506 -1.456 1.00 85.56 180 SER A O 1
ATOM 1468 N N . PRO A 1 181 ? 11.341 15.370 -3.407 1.00 84.94 181 PRO A N 1
ATOM 1469 C CA . PRO A 1 181 ? 9.881 15.333 -3.490 1.00 84.94 181 PRO A CA 1
ATOM 1470 C C . PRO A 1 181 ? 9.211 14.729 -2.244 1.00 84.94 181 PRO A C 1
ATOM 1472 O O . PRO A 1 181 ? 8.196 15.249 -1.789 1.00 84.94 181 PRO A O 1
ATOM 1475 N N . GLU A 1 182 ? 9.819 13.713 -1.626 1.00 87.44 182 GLU A N 1
ATOM 1476 C CA . GLU A 1 182 ? 9.380 13.103 -0.364 1.00 87.44 182 GLU A CA 1
ATOM 1477 C C . GLU A 1 182 ? 9.328 14.141 0.759 1.00 87.44 182 GLU A C 1
ATOM 1479 O O . GLU A 1 182 ? 8.293 14.321 1.399 1.00 87.44 182 GLU A O 1
ATOM 1484 N N . THR A 1 183 ? 10.430 14.874 0.972 1.00 89.81 183 THR A N 1
ATOM 1485 C CA . THR A 1 183 ? 10.509 15.911 2.008 1.00 89.81 183 THR A CA 1
ATOM 1486 C C . THR A 1 183 ? 9.516 17.040 1.740 1.00 89.81 183 THR A C 1
ATOM 1488 O O . THR A 1 183 ? 8.901 17.560 2.668 1.00 89.81 183 THR A O 1
ATOM 1491 N N . ARG A 1 184 ? 9.345 17.452 0.476 1.00 91.31 184 ARG A N 1
ATOM 1492 C CA . ARG A 1 184 ? 8.375 18.503 0.129 1.00 91.31 184 ARG A CA 1
ATOM 1493 C C . ARG A 1 184 ? 6.942 18.051 0.368 1.00 91.31 184 ARG A C 1
ATOM 1495 O O . ARG A 1 184 ? 6.166 18.835 0.904 1.00 91.31 184 ARG A O 1
ATOM 1502 N N . SER A 1 185 ? 6.616 16.816 -0.006 1.00 92.31 185 SER A N 1
ATOM 1503 C CA . SER A 1 185 ? 5.287 16.223 0.143 1.00 92.31 185 SER A CA 1
ATOM 1504 C C . SER A 1 185 ? 4.792 16.291 1.585 1.00 92.31 185 SER A C 1
ATOM 1506 O O . SER A 1 185 ? 3.659 16.701 1.835 1.00 92.31 185 SER A O 1
ATOM 1508 N N . VAL A 1 186 ? 5.651 15.964 2.551 1.00 93.56 186 VAL A N 1
ATOM 1509 C CA . VAL A 1 186 ? 5.253 15.872 3.963 1.00 93.56 186 VAL A CA 1
ATOM 1510 C C . VAL A 1 186 ? 5.427 17.175 4.739 1.00 93.56 186 VAL A C 1
ATOM 1512 O O . VAL A 1 186 ? 4.871 17.303 5.827 1.00 93.56 186 VAL A O 1
ATOM 1515 N N . ALA A 1 187 ? 6.135 18.167 4.188 1.00 94.62 187 ALA A N 1
ATOM 1516 C CA . ALA A 1 187 ? 6.387 19.451 4.850 1.00 94.62 187 ALA A CA 1
ATOM 1517 C C . ALA A 1 187 ? 5.116 20.142 5.399 1.00 94.62 187 ALA A C 1
ATOM 1519 O O . ALA A 1 187 ? 5.163 20.650 6.520 1.00 94.62 187 ALA A O 1
ATOM 1520 N N . PRO A 1 188 ? 3.959 20.147 4.699 1.00 95.06 188 PRO A N 1
ATOM 1521 C CA . PRO A 1 188 ? 2.728 20.720 5.247 1.00 95.06 188 PRO A CA 1
ATOM 1522 C C . PRO A 1 188 ? 2.152 19.948 6.440 1.00 95.06 188 PRO A C 1
ATOM 1524 O O . PRO A 1 188 ? 1.351 20.506 7.182 1.00 95.06 188 PRO A O 1
ATOM 1527 N N . LEU A 1 189 ? 2.520 18.674 6.611 1.00 94.38 189 LEU A N 1
ATOM 1528 C CA . LEU A 1 189 ? 2.071 17.831 7.719 1.00 94.38 189 LEU A CA 1
ATOM 1529 C C . LEU A 1 189 ? 2.971 17.948 8.952 1.00 94.38 189 LEU A C 1
ATOM 1531 O O . LEU A 1 189 ? 2.496 17.688 10.053 1.00 94.38 189 LEU A O 1
ATOM 1535 N N . GLU A 1 190 ? 4.237 18.349 8.798 1.00 94.38 190 GLU A N 1
ATOM 1536 C CA . GLU A 1 190 ? 5.220 18.396 9.894 1.00 94.38 190 GLU A CA 1
ATOM 1537 C C . GLU A 1 190 ? 4.713 19.102 11.165 1.00 94.38 190 GLU A C 1
ATOM 1539 O O . GLU A 1 190 ? 4.873 18.534 12.247 1.00 94.38 190 GLU A O 1
ATOM 1544 N N . PRO A 1 191 ? 4.039 20.274 11.098 1.00 96.31 191 PRO A N 1
ATOM 1545 C CA . PRO A 1 191 ? 3.531 20.948 12.298 1.00 96.31 191 PRO A CA 1
ATOM 1546 C C . PRO A 1 191 ? 2.439 20.166 13.043 1.00 96.31 191 PRO A C 1
ATOM 1548 O O . PRO A 1 191 ? 2.154 20.455 14.205 1.00 96.31 191 PRO A O 1
ATOM 1551 N N . HIS A 1 192 ? 1.817 19.194 12.376 1.00 96.38 192 HIS A N 1
ATOM 1552 C CA . HIS A 1 192 ? 0.719 18.380 12.889 1.00 96.38 192 HIS A CA 1
ATOM 1553 C C . HIS A 1 192 ? 1.191 17.022 13.429 1.00 96.38 192 HIS A C 1
ATOM 1555 O O . HIS A 1 192 ? 0.369 16.256 13.934 1.00 96.38 192 HIS A O 1
ATOM 1561 N N . ILE A 1 193 ? 2.494 16.722 13.340 1.00 96.06 193 ILE A N 1
ATOM 1562 C CA . ILE A 1 193 ? 3.097 15.454 13.758 1.00 96.06 193 ILE A CA 1
ATOM 1563 C C . ILE A 1 193 ? 3.950 15.678 15.011 1.00 96.06 193 ILE A C 1
ATOM 1565 O O . ILE A 1 193 ? 4.914 16.442 15.024 1.00 96.06 193 ILE A O 1
ATOM 1569 N N . ARG A 1 194 ? 3.636 14.950 16.083 1.00 95.88 194 ARG A N 1
ATOM 1570 C CA . ARG A 1 194 ? 4.453 14.867 17.298 1.00 95.88 194 ARG A CA 1
ATOM 1571 C C . ARG A 1 194 ? 5.550 13.831 17.097 1.00 95.88 194 ARG A C 1
ATOM 1573 O O . ARG A 1 194 ? 5.425 12.676 17.497 1.00 95.88 194 ARG A O 1
ATOM 1580 N N . THR A 1 195 ? 6.629 14.253 16.451 1.00 92.25 195 THR A N 1
ATOM 1581 C CA . THR A 1 195 ? 7.742 13.386 16.029 1.00 92.25 195 THR A CA 1
ATOM 1582 C C . THR A 1 195 ? 8.380 12.615 17.182 1.00 92.25 195 THR A C 1
ATOM 1584 O O . THR A 1 195 ? 8.773 11.469 17.008 1.00 92.25 195 THR A O 1
ATOM 1587 N N . ASN A 1 196 ? 8.403 13.194 18.384 1.00 91.88 196 ASN A N 1
ATOM 1588 C CA . ASN A 1 196 ? 8.914 12.555 19.598 1.00 91.88 196 ASN A CA 1
ATOM 1589 C C . ASN A 1 196 ? 8.084 11.350 20.079 1.00 91.88 196 ASN A C 1
ATOM 1591 O O . ASN A 1 196 ? 8.513 10.664 21.003 1.00 91.88 196 ASN A O 1
ATOM 1595 N N . LEU A 1 197 ? 6.889 11.135 19.520 1.00 92.69 197 LEU A N 1
ATOM 1596 C CA . LEU A 1 197 ? 6.035 9.990 19.829 1.00 92.69 197 LEU A CA 1
ATOM 1597 C C . LEU A 1 197 ? 6.175 8.850 18.808 1.00 92.69 197 LEU A C 1
ATOM 1599 O O . LEU A 1 197 ? 5.805 7.719 19.123 1.00 92.69 197 LEU A O 1
ATOM 1603 N N . ILE A 1 198 ? 6.735 9.114 17.624 1.00 89.06 198 ILE A N 1
ATOM 1604 C CA . ILE A 1 198 ? 7.038 8.075 16.630 1.00 89.06 198 ILE A CA 1
ATOM 1605 C C . ILE A 1 198 ? 8.119 7.164 17.208 1.00 89.06 198 ILE A C 1
ATOM 1607 O O . ILE A 1 198 ? 9.075 7.651 17.806 1.00 89.06 198 ILE A O 1
ATOM 1611 N N . GLU A 1 199 ? 7.949 5.847 17.067 1.00 84.56 199 GLU A N 1
ATOM 1612 C CA . GLU A 1 199 ? 8.870 4.829 17.607 1.00 84.56 199 GLU A CA 1
ATOM 1613 C C . GLU A 1 199 ? 9.042 4.852 19.143 1.00 84.56 199 GLU A C 1
ATOM 1615 O O . GLU A 1 199 ? 9.807 4.057 19.683 1.00 84.56 199 GLU A O 1
ATOM 1620 N N . SER A 1 200 ? 8.307 5.705 19.871 1.00 79.31 200 SER A N 1
ATOM 1621 C CA . SER A 1 200 ? 8.457 5.850 21.326 1.00 79.31 200 SER A CA 1
ATOM 1622 C C . SER A 1 200 ? 7.867 4.677 22.119 1.00 79.31 200 SER A C 1
ATOM 1624 O O . SER A 1 200 ? 8.428 4.275 23.137 1.00 79.31 200 SER A O 1
ATOM 1626 N N . SER A 1 201 ? 6.730 4.140 21.663 1.00 77.56 201 SER A N 1
ATOM 1627 C CA . SER A 1 201 ? 6.049 2.962 22.209 1.00 77.56 201 SER A CA 1
ATOM 1628 C C . SER A 1 201 ? 4.966 2.478 21.236 1.00 77.56 201 SER A C 1
ATOM 1630 O O . SER A 1 201 ? 4.377 3.280 20.511 1.00 77.56 201 SER A O 1
ATOM 1632 N N . SER A 1 202 ? 4.674 1.175 21.252 1.00 76.50 202 SER A N 1
ATOM 1633 C CA . SER A 1 202 ? 3.570 0.564 20.497 1.00 76.50 202 SER A CA 1
ATOM 1634 C C . SER A 1 202 ? 2.178 0.912 21.034 1.00 76.50 202 SER A C 1
ATOM 1636 O O . SER A 1 202 ? 1.197 0.667 20.340 1.00 76.50 202 SER A O 1
ATOM 1638 N N . ASP A 1 203 ? 2.084 1.467 22.247 1.00 86.44 203 ASP A N 1
ATOM 1639 C CA . ASP A 1 203 ? 0.804 1.740 22.922 1.00 86.44 203 ASP A CA 1
ATOM 1640 C C . ASP A 1 203 ? 0.247 3.138 22.624 1.00 86.44 203 ASP A C 1
ATOM 1642 O O . ASP A 1 203 ? -0.899 3.440 22.956 1.00 86.44 203 ASP A O 1
ATOM 1646 N N . VAL A 1 204 ? 1.053 4.009 22.011 1.00 93.00 204 VAL A N 1
ATOM 1647 C CA . VAL A 1 204 ? 0.632 5.369 21.659 1.00 93.00 204 VAL A CA 1
ATOM 1648 C C . VAL A 1 204 ? -0.393 5.296 20.531 1.00 93.00 204 VAL A C 1
ATOM 1650 O O . VAL A 1 204 ? -0.156 4.636 19.520 1.00 93.00 204 VAL A O 1
ATOM 1653 N N . SER A 1 205 ? -1.523 5.996 20.656 1.00 95.25 205 SER A N 1
ATOM 1654 C CA . SER A 1 205 ? -2.477 6.078 19.545 1.00 95.25 205 SER A CA 1
ATOM 1655 C C . SER A 1 205 ? -1.958 7.005 18.447 1.00 95.25 205 SER A C 1
ATOM 1657 O O . SER A 1 205 ? -1.392 8.068 18.705 1.00 95.25 205 SER A O 1
ATOM 1659 N N . ILE A 1 206 ? -2.253 6.680 17.194 1.00 95.69 206 ILE A N 1
ATOM 1660 C CA . ILE A 1 206 ? -2.001 7.543 16.040 1.00 95.69 206 ILE A CA 1
ATOM 1661 C C . ILE A 1 206 ? -2.671 8.917 16.172 1.00 95.69 206 ILE A C 1
ATOM 1663 O O . ILE A 1 206 ? -2.154 9.915 15.670 1.00 95.69 206 ILE A O 1
ATOM 1667 N N . ASN A 1 207 ? -3.784 9.004 16.910 1.00 95.56 207 ASN A N 1
ATOM 1668 C CA . ASN A 1 207 ? -4.432 10.276 17.236 1.00 95.56 207 ASN A CA 1
ATOM 1669 C C . ASN A 1 207 ? -3.584 11.143 18.174 1.00 95.56 207 ASN A C 1
ATOM 1671 O O . ASN A 1 207 ? -3.747 12.357 18.194 1.00 95.56 207 ASN A O 1
ATOM 1675 N N . GLU A 1 208 ? -2.694 10.552 18.965 1.00 96.38 208 GLU A N 1
ATOM 1676 C CA . GLU A 1 208 ? -1.768 11.298 19.815 1.00 96.38 208 GLU A CA 1
ATOM 1677 C C . GLU A 1 208 ? -0.529 11.742 19.042 1.00 96.38 208 GLU A C 1
ATOM 1679 O O . GLU A 1 208 ? -0.012 12.826 19.320 1.00 96.38 208 GLU A O 1
ATOM 1684 N N . ILE A 1 209 ? -0.087 10.936 18.069 1.00 96.94 209 ILE A N 1
ATOM 1685 C CA . ILE A 1 209 ? 1.030 11.254 17.171 1.00 96.94 209 ILE A CA 1
ATOM 1686 C C . ILE A 1 209 ? 0.632 12.376 16.210 1.00 96.94 209 ILE A C 1
ATOM 1688 O O . ILE A 1 209 ? 1.382 13.334 16.056 1.00 96.94 209 ILE A O 1
ATOM 1692 N N . ALA A 1 210 ? -0.549 12.293 15.595 1.00 96.81 210 ALA A N 1
ATOM 1693 C CA . ALA A 1 210 ? -1.022 13.250 14.597 1.00 96.81 210 ALA A CA 1
ATOM 1694 C C . ALA A 1 210 ? -2.440 13.782 14.921 1.00 96.81 210 ALA A C 1
ATOM 1696 O O . ALA A 1 210 ? -3.396 13.538 14.169 1.00 96.81 210 ALA A O 1
ATOM 1697 N N . PRO A 1 211 ? -2.615 14.507 16.048 1.00 96.00 211 PRO A N 1
ATOM 1698 C CA . PRO A 1 211 ? -3.931 14.924 16.549 1.00 96.00 211 PRO A CA 1
ATOM 1699 C C . PRO A 1 211 ? -4.648 15.885 15.606 1.00 96.00 211 PRO A C 1
ATOM 1701 O O . PRO A 1 211 ? -5.859 15.788 15.414 1.00 96.00 211 PRO A O 1
ATOM 1704 N N . THR A 1 212 ? -3.890 16.784 14.986 1.00 96.88 212 THR A N 1
ATOM 1705 C CA . THR A 1 212 ? -4.392 17.852 14.123 1.00 96.88 212 THR A CA 1
ATOM 1706 C C . THR A 1 212 ? -4.137 17.564 12.645 1.00 96.88 212 THR A C 1
ATOM 1708 O O . THR A 1 212 ? -4.178 18.477 11.831 1.00 96.88 212 THR A O 1
ATOM 1711 N N . PHE A 1 213 ? -3.898 16.296 12.276 1.00 97.06 213 PHE A N 1
ATOM 1712 C CA . PHE A 1 213 ? -3.556 15.886 10.905 1.00 97.06 213 PHE A CA 1
ATOM 1713 C C . PHE A 1 213 ? -4.512 16.460 9.852 1.00 97.06 213 PHE A C 1
ATOM 1715 O O . PHE A 1 213 ? -4.069 17.000 8.851 1.00 97.06 213 PHE A O 1
ATOM 1722 N N . PHE A 1 214 ? -5.820 16.408 10.114 1.00 97.06 214 PHE A N 1
ATOM 1723 C CA . PHE A 1 214 ? -6.864 16.895 9.205 1.00 97.06 214 PHE A CA 1
ATOM 1724 C C . PHE A 1 214 ? -7.171 18.400 9.334 1.00 97.06 214 PHE A C 1
ATOM 1726 O O . PHE A 1 214 ? -8.123 18.871 8.721 1.00 97.06 214 PHE A O 1
ATOM 1733 N N . GLU A 1 215 ? -6.403 19.173 10.111 1.00 95.88 215 GLU A N 1
ATOM 1734 C CA . GLU A 1 215 ? -6.514 20.645 10.112 1.00 95.88 215 GLU A CA 1
ATOM 1735 C C . GLU A 1 215 ? -5.902 21.279 8.849 1.00 95.88 215 GLU A C 1
ATOM 1737 O O . GLU A 1 215 ? -6.077 22.471 8.603 1.00 95.88 215 GLU A O 1
ATOM 1742 N N . THR A 1 216 ? -5.219 20.479 8.024 1.00 94.06 216 THR A N 1
ATOM 1743 C CA . THR A 1 216 ? -4.735 20.853 6.695 1.00 94.06 216 THR A CA 1
ATOM 1744 C C . THR A 1 216 ? -5.427 20.021 5.617 1.00 94.06 216 THR A C 1
ATOM 1746 O O . THR A 1 216 ? -5.472 18.795 5.695 1.00 94.06 216 THR A O 1
ATOM 1749 N N . GLU A 1 217 ? -5.925 20.671 4.561 1.00 93.69 217 GLU A N 1
ATOM 1750 C CA . GLU A 1 217 ? -6.526 19.985 3.401 1.00 93.69 217 GLU A CA 1
ATOM 1751 C C . GLU A 1 217 ? -5.524 19.060 2.690 1.00 93.69 217 GLU A C 1
ATOM 1753 O O . GLU A 1 217 ? -5.915 18.105 2.019 1.00 93.69 217 GLU A O 1
ATOM 1758 N N . HIS A 1 218 ? -4.217 19.291 2.871 1.00 95.19 218 HIS A N 1
ATOM 1759 C CA . HIS A 1 218 ? -3.179 18.429 2.306 1.00 95.19 218 HIS A CA 1
ATOM 1760 C C . HIS A 1 218 ? -3.216 16.999 2.863 1.00 95.19 218 HIS A C 1
ATOM 1762 O O . HIS A 1 218 ? -2.766 16.076 2.189 1.00 95.19 218 HIS A O 1
ATOM 1768 N N . ALA A 1 219 ? -3.808 16.794 4.044 1.00 96.06 219 ALA A N 1
ATOM 1769 C CA . ALA A 1 219 ? -4.009 15.477 4.646 1.00 96.06 219 ALA A CA 1
ATOM 1770 C C . ALA A 1 219 ? -4.748 14.501 3.723 1.00 96.06 219 ALA A C 1
ATOM 1772 O O . ALA A 1 219 ? -4.399 13.322 3.665 1.00 96.06 219 ALA A O 1
ATOM 1773 N N . TYR A 1 220 ? -5.731 14.991 2.960 1.00 96.06 220 TYR A N 1
ATOM 1774 C CA . TYR A 1 220 ? -6.497 14.159 2.035 1.00 96.06 220 TYR A CA 1
ATOM 1775 C C . TYR A 1 220 ? -5.650 13.652 0.866 1.00 96.06 220 TYR A C 1
ATOM 1777 O O . TYR A 1 220 ? -5.995 12.648 0.262 1.00 96.06 220 TYR A O 1
ATOM 1785 N N . SER A 1 221 ? -4.512 14.271 0.556 1.00 95.12 221 SER A N 1
ATOM 1786 C CA . SER A 1 221 ? -3.655 13.810 -0.537 1.00 95.12 221 SER A CA 1
ATOM 1787 C C . SER A 1 221 ? -2.976 12.458 -0.259 1.00 95.12 221 SER A C 1
ATOM 1789 O O . SER A 1 221 ? -2.504 11.822 -1.198 1.00 95.12 221 SER A O 1
ATOM 1791 N N . PHE A 1 222 ? -2.936 11.997 0.997 1.00 94.81 222 PHE A N 1
ATOM 1792 C CA . PHE A 1 222 ? -2.265 10.760 1.427 1.00 94.81 222 PHE A CA 1
ATOM 1793 C C . PHE A 1 222 ? -3.197 9.536 1.385 1.00 94.81 222 PHE A C 1
ATOM 1795 O O . PHE A 1 222 ? -3.321 8.767 2.338 1.00 94.81 222 PHE A O 1
ATOM 1802 N N . PHE A 1 223 ? -3.874 9.346 0.254 1.00 92.81 223 PHE A N 1
ATOM 1803 C CA . PHE A 1 223 ? -4.840 8.261 0.026 1.00 92.81 223 PHE A CA 1
ATOM 1804 C C . PHE A 1 223 ? -4.205 6.955 -0.491 1.00 92.81 223 PHE A C 1
ATOM 1806 O O . PHE A 1 223 ? -4.922 6.045 -0.907 1.00 92.81 223 PHE A O 1
ATOM 1813 N N . ALA A 1 224 ? -2.874 6.875 -0.552 1.00 89.12 224 ALA A N 1
ATOM 1814 C CA . ALA A 1 224 ? -2.139 5.688 -0.977 1.00 89.12 224 ALA A CA 1
ATOM 1815 C C . ALA A 1 224 ? -0.756 5.639 -0.310 1.00 89.12 224 ALA A C 1
ATOM 1817 O O . ALA A 1 224 ? -0.160 6.682 -0.046 1.00 89.12 224 ALA A O 1
ATOM 1818 N N . ARG A 1 225 ? -0.233 4.436 -0.057 1.00 84.19 225 ARG A N 1
ATOM 1819 C CA . ARG A 1 225 ? 1.129 4.244 0.479 1.00 84.19 225 ARG A CA 1
ATOM 1820 C C . ARG A 1 225 ? 2.214 4.564 -0.548 1.00 84.19 225 ARG A C 1
ATOM 1822 O O . ARG A 1 225 ? 2.069 4.211 -1.720 1.00 84.19 225 ARG A O 1
ATOM 1829 N N . LYS A 1 226 ? 3.347 5.112 -0.079 1.00 76.00 226 LYS A N 1
ATOM 1830 C CA . LYS A 1 226 ? 4.507 5.467 -0.922 1.00 76.00 226 LYS A CA 1
ATOM 1831 C C . LYS A 1 226 ? 4.090 6.355 -2.104 1.00 76.00 226 LYS A C 1
ATOM 1833 O O . LYS A 1 226 ? 4.610 6.232 -3.212 1.00 76.00 226 LYS A O 1
ATOM 1838 N N . PHE A 1 227 ? 3.094 7.207 -1.871 1.00 81.31 227 PHE A N 1
ATOM 1839 C CA . PHE A 1 227 ? 2.600 8.186 -2.821 1.00 81.31 227 PHE A CA 1
ATOM 1840 C C . PHE A 1 227 ? 2.864 9.556 -2.223 1.00 81.31 227 PHE A C 1
ATOM 1842 O O . PHE A 1 227 ? 2.280 9.908 -1.211 1.00 81.31 227 PHE A O 1
ATOM 1849 N N . TYR A 1 228 ? 3.735 10.332 -2.857 1.00 87.38 228 TYR A N 1
ATOM 1850 C CA . TYR A 1 228 ? 4.224 11.589 -2.304 1.00 87.38 228 TYR A CA 1
ATOM 1851 C C . TYR A 1 228 ? 3.560 12.777 -3.011 1.00 87.38 228 TYR A C 1
ATOM 1853 O O . TYR A 1 228 ? 4.054 13.254 -4.039 1.00 87.38 228 TYR A O 1
ATOM 1861 N N . PRO A 1 229 ? 2.406 13.251 -2.519 1.00 89.62 229 PRO A N 1
ATOM 1862 C CA . PRO A 1 229 ? 1.693 14.346 -3.146 1.00 89.62 229 PRO A CA 1
ATOM 1863 C C . PRO A 1 229 ? 2.422 15.679 -2.981 1.00 89.62 229 PRO A C 1
ATOM 1865 O O . PRO A 1 229 ? 2.700 16.121 -1.870 1.00 89.62 229 PRO A O 1
ATOM 1868 N N . GLU A 1 230 ? 2.634 16.404 -4.078 1.00 90.75 230 GLU A N 1
ATOM 1869 C CA . GLU A 1 230 ? 3.104 17.786 -3.975 1.00 90.75 230 GLU A CA 1
ATOM 1870 C C . GLU A 1 230 ? 2.113 18.659 -3.179 1.00 90.75 230 GLU A C 1
ATOM 1872 O O . GLU A 1 230 ? 0.908 18.613 -3.459 1.00 90.75 230 GLU A O 1
ATOM 1877 N N . PRO A 1 231 ? 2.595 19.519 -2.257 1.00 87.88 231 PRO A N 1
ATOM 1878 C CA . PRO A 1 231 ? 1.766 20.366 -1.386 1.00 87.88 231 PRO A CA 1
ATOM 1879 C C . PRO A 1 231 ? 0.692 21.198 -2.086 1.00 87.88 231 PRO A C 1
ATOM 1881 O O . PRO A 1 231 ? -0.335 21.542 -1.503 1.00 87.88 231 PRO A O 1
ATOM 1884 N N . HIS A 1 232 ? 0.947 21.569 -3.338 1.00 86.00 232 HIS A N 1
ATOM 1885 C CA . HIS A 1 232 ? 0.075 22.439 -4.120 1.00 86.00 232 HIS A CA 1
ATOM 1886 C C . HIS A 1 232 ? -0.770 21.676 -5.144 1.00 86.00 232 HIS A C 1
ATOM 1888 O O . HIS A 1 232 ? -1.459 22.304 -5.951 1.00 86.00 232 HIS A O 1
ATOM 1894 N N . CYS A 1 233 ? -0.747 20.337 -5.138 1.00 89.50 233 CYS A N 1
ATOM 1895 C CA . CYS A 1 233 ? -1.548 19.579 -6.083 1.00 89.50 233 CYS A CA 1
ATOM 1896 C C . CYS A 1 233 ? -3.017 19.462 -5.651 1.00 89.50 233 CYS A C 1
ATOM 1898 O O . CYS A 1 233 ? -3.436 18.503 -5.002 1.00 89.50 233 CYS A O 1
ATOM 1900 N N . GLN A 1 234 ? -3.830 20.401 -6.135 1.00 91.44 234 GLN A N 1
ATOM 1901 C CA . GLN A 1 234 ? -5.285 20.400 -5.948 1.00 91.44 234 GLN A CA 1
ATOM 1902 C C . GLN A 1 234 ? -5.957 19.129 -6.490 1.00 91.44 234 GLN A C 1
ATOM 1904 O O . GLN A 1 234 ? -6.953 18.674 -5.930 1.00 91.44 234 GLN A O 1
ATOM 1909 N N . THR A 1 235 ? -5.416 18.526 -7.555 1.00 92.25 235 THR A N 1
ATOM 1910 C CA . THR A 1 235 ? -5.940 17.268 -8.111 1.00 92.25 235 THR A CA 1
ATOM 1911 C C . THR A 1 235 ? -5.773 16.107 -7.134 1.00 92.25 235 THR A C 1
ATOM 1913 O O . THR A 1 235 ? -6.703 15.321 -6.975 1.00 92.25 235 THR A O 1
ATOM 1916 N N . ALA A 1 236 ? -4.618 15.999 -6.468 1.00 92.38 236 ALA A N 1
ATOM 1917 C CA . ALA A 1 236 ? -4.375 14.958 -5.471 1.00 92.38 236 ALA A CA 1
ATOM 1918 C C . ALA A 1 236 ? -5.271 15.154 -4.244 1.00 92.38 236 ALA A C 1
ATOM 1920 O O . ALA A 1 236 ? -5.905 14.199 -3.809 1.00 92.38 236 ALA A O 1
ATOM 1921 N N . GLN A 1 237 ? -5.408 16.395 -3.769 1.00 93.50 237 GLN A N 1
ATOM 1922 C CA . GLN A 1 237 ? -6.306 16.743 -2.663 1.00 93.50 237 GLN A CA 1
ATOM 1923 C C . GLN A 1 237 ? -7.768 16.405 -2.988 1.00 93.50 237 GLN A C 1
ATOM 1925 O O . GLN A 1 237 ? -8.435 15.722 -2.218 1.00 93.50 237 GLN A O 1
ATOM 1930 N N . SER A 1 238 ? -8.257 16.825 -4.160 1.00 94.62 238 SER A N 1
ATOM 1931 C CA . SER A 1 238 ? -9.652 16.606 -4.568 1.00 94.62 238 SER A CA 1
ATOM 1932 C C . SER A 1 238 ? -9.969 15.122 -4.761 1.00 94.62 238 SER A C 1
ATOM 1934 O O . SER A 1 238 ? -11.001 14.653 -4.289 1.00 94.62 238 SER A O 1
ATOM 1936 N N . ARG A 1 239 ? -9.074 14.363 -5.412 1.00 94.25 239 ARG A N 1
ATOM 1937 C CA . ARG A 1 239 ? -9.225 12.904 -5.559 1.00 94.25 239 ARG A CA 1
ATOM 1938 C C . ARG A 1 239 ? -9.147 12.190 -4.221 1.00 94.25 239 ARG A C 1
ATOM 1940 O O . ARG A 1 239 ? -9.958 11.321 -3.940 1.00 94.25 239 ARG A O 1
ATOM 1947 N N . GLY A 1 240 ? -8.191 12.574 -3.388 1.00 95.88 240 GLY A N 1
ATOM 1948 C CA . GLY A 1 240 ? -8.033 12.012 -2.060 1.00 95.88 240 GLY A CA 1
ATOM 1949 C C . GLY A 1 240 ? -9.250 12.236 -1.171 1.00 95.88 240 GLY A C 1
ATOM 1950 O O . GLY A 1 240 ? -9.657 11.330 -0.449 1.00 95.88 240 GLY A O 1
ATOM 1951 N N . LYS A 1 241 ? -9.896 13.399 -1.288 1.00 96.88 241 LYS A N 1
ATOM 1952 C CA . LYS A 1 241 ? -11.165 13.684 -0.618 1.00 96.88 241 LYS A CA 1
ATOM 1953 C C . LYS A 1 241 ? -12.317 12.829 -1.149 1.00 96.88 241 LYS A C 1
ATOM 1955 O O . LYS A 1 241 ? -13.064 12.293 -0.341 1.00 96.88 241 LYS A O 1
ATOM 1960 N N . ALA A 1 242 ? -12.426 12.642 -2.466 1.00 96.62 242 ALA A N 1
ATOM 1961 C CA . ALA A 1 242 ? -13.417 11.731 -3.046 1.00 96.62 242 ALA A CA 1
ATOM 1962 C C . ALA A 1 242 ? -13.219 10.287 -2.546 1.00 96.62 242 ALA A C 1
ATOM 1964 O O . ALA A 1 242 ? -14.164 9.658 -2.084 1.00 96.62 242 ALA A O 1
ATOM 1965 N N . ILE A 1 243 ? -11.970 9.804 -2.511 1.00 97.00 243 ILE A N 1
ATOM 1966 C CA . ILE A 1 243 ? -11.617 8.496 -1.937 1.00 97.00 243 ILE A CA 1
ATOM 1967 C C . ILE A 1 243 ? -11.986 8.422 -0.452 1.00 97.00 243 ILE A C 1
ATOM 1969 O O . ILE A 1 243 ? -12.512 7.408 0.002 1.00 97.00 243 ILE A O 1
ATOM 1973 N N . PHE A 1 244 ? -11.707 9.478 0.316 1.00 97.88 244 PHE A N 1
ATOM 1974 C CA . PHE A 1 244 ? -12.073 9.550 1.727 1.00 97.88 244 PHE A CA 1
ATOM 1975 C C . PHE A 1 244 ? -13.591 9.411 1.903 1.00 97.88 244 PHE A C 1
ATOM 1977 O O . PHE A 1 244 ? -14.038 8.573 2.680 1.00 97.88 244 PHE A O 1
ATOM 1984 N N . GLU A 1 245 ? -14.378 10.190 1.160 1.00 97.31 245 GLU A N 1
ATOM 1985 C CA . GLU A 1 245 ? -15.846 10.173 1.201 1.00 97.31 245 GLU A CA 1
ATOM 1986 C C . GLU A 1 245 ? -16.428 8.817 0.762 1.00 97.31 245 GLU A C 1
ATOM 1988 O O . GLU A 1 245 ? -17.341 8.303 1.409 1.00 97.31 245 GLU A O 1
ATOM 1993 N N . GLU A 1 246 ? -15.857 8.192 -0.268 1.00 96.94 246 GLU A N 1
ATOM 1994 C CA . GLU A 1 246 ? -16.262 6.863 -0.737 1.00 96.94 246 GLU A CA 1
ATOM 1995 C C . GLU A 1 246 ? -15.990 5.777 0.318 1.00 96.94 246 GLU A C 1
ATOM 1997 O O . GLU A 1 246 ? -16.868 4.979 0.660 1.00 96.94 246 GLU A O 1
ATOM 2002 N N . LEU A 1 247 ? -14.792 5.775 0.914 1.00 96.88 247 LEU A N 1
ATOM 2003 C CA . LEU A 1 247 ? -14.446 4.834 1.983 1.00 96.88 247 LEU A CA 1
ATOM 2004 C C . LEU A 1 247 ? -15.341 5.023 3.215 1.00 96.88 247 LEU A C 1
ATOM 2006 O O . LEU A 1 247 ? -15.778 4.036 3.810 1.00 96.88 247 LEU A O 1
ATOM 2010 N N . MET A 1 248 ? -15.654 6.271 3.568 1.00 96.62 248 MET A N 1
ATOM 2011 C CA . MET A 1 248 ? -16.585 6.625 4.647 1.00 96.62 248 MET A CA 1
ATOM 2012 C C . MET A 1 248 ? -18.007 6.098 4.413 1.00 96.62 248 MET A C 1
ATOM 2014 O O . MET A 1 248 ? -18.729 5.846 5.375 1.00 96.62 248 MET A O 1
ATOM 2018 N N . GLY A 1 249 ? -18.418 5.908 3.156 1.00 93.25 249 GLY A N 1
ATOM 2019 C CA . GLY A 1 249 ? -19.709 5.306 2.821 1.00 93.25 249 GLY A CA 1
ATOM 2020 C C . GLY A 1 249 ? -19.813 3.822 3.193 1.00 93.25 249 GLY A C 1
ATOM 2021 O O . GLY A 1 249 ? -20.918 3.312 3.378 1.00 93.25 249 GLY A O 1
ATOM 2022 N N . SER A 1 250 ? -18.674 3.133 3.330 1.00 90.19 250 SER A N 1
ATOM 2023 C CA . SER A 1 250 ? -18.606 1.680 3.548 1.00 90.19 250 SER A CA 1
ATOM 2024 C C . SER A 1 250 ? -17.928 1.260 4.857 1.00 90.19 250 SER A C 1
ATOM 2026 O O . SER A 1 250 ? -18.072 0.108 5.275 1.00 90.19 250 SER A O 1
ATOM 2028 N N . LEU A 1 251 ? -17.162 2.149 5.494 1.00 95.12 251 LEU A N 1
ATOM 2029 C CA . LEU A 1 251 ? -16.319 1.856 6.654 1.00 95.12 251 LEU A CA 1
ATOM 2030 C C . LEU A 1 251 ? -16.502 2.894 7.768 1.00 95.12 251 LEU A C 1
ATOM 2032 O O . LEU A 1 251 ? -16.942 4.015 7.538 1.00 95.12 251 LEU A O 1
ATOM 2036 N N . ASN A 1 252 ? -16.109 2.517 8.988 1.00 93.88 252 ASN A N 1
ATOM 2037 C CA . ASN A 1 252 ? -16.091 3.417 10.139 1.00 93.88 252 ASN A CA 1
ATOM 2038 C C . ASN A 1 252 ? -15.139 4.609 9.918 1.00 93.88 252 ASN A C 1
ATOM 2040 O O . ASN A 1 252 ? -14.011 4.440 9.449 1.00 93.88 252 ASN A O 1
ATOM 2044 N N . GLU A 1 253 ? -15.563 5.798 10.357 1.00 95.88 253 GLU A N 1
ATOM 2045 C CA . GLU A 1 253 ? -14.810 7.044 10.185 1.00 95.88 253 GLU A CA 1
ATOM 2046 C C . GLU A 1 253 ? -13.406 7.017 10.780 1.00 95.88 253 GLU A C 1
ATOM 2048 O O . GLU A 1 253 ? -12.458 7.513 10.170 1.00 95.88 253 GLU A O 1
ATOM 2053 N N . SER A 1 254 ? -13.254 6.424 11.961 1.00 96.50 254 SER A N 1
ATOM 2054 C CA . SER A 1 254 ? -11.954 6.341 12.621 1.00 96.50 254 SER A CA 1
ATOM 2055 C C . SER A 1 254 ? -10.986 5.498 11.798 1.00 96.50 254 SER A C 1
ATOM 2057 O O . SER A 1 254 ? -9.843 5.906 11.628 1.00 96.50 254 SER A O 1
ATOM 2059 N N . LEU A 1 255 ? -11.444 4.388 11.206 1.00 97.56 255 LEU A N 1
ATOM 2060 C CA . LEU A 1 255 ? -10.600 3.549 10.350 1.00 97.56 255 LEU A CA 1
ATOM 2061 C C . LEU A 1 255 ? -10.146 4.296 9.089 1.00 97.56 255 LEU A C 1
ATOM 2063 O O . LEU A 1 255 ? -8.971 4.230 8.727 1.00 97.56 255 LEU A O 1
ATOM 2067 N N . VAL A 1 256 ? -11.057 5.027 8.437 1.00 97.75 256 VAL A N 1
ATOM 2068 C CA . VAL A 1 256 ? -10.718 5.814 7.240 1.00 97.75 256 VAL A CA 1
ATOM 2069 C C . VAL A 1 256 ? -9.754 6.943 7.597 1.00 97.75 256 VAL A C 1
ATOM 2071 O O . VAL A 1 256 ? -8.748 7.131 6.922 1.00 97.75 256 VAL A O 1
ATOM 2074 N N . ARG A 1 257 ? -9.980 7.667 8.696 1.00 97.88 257 ARG A N 1
ATOM 2075 C CA . ARG A 1 257 ? -9.049 8.713 9.144 1.00 97.88 257 ARG A CA 1
ATOM 2076 C C . ARG A 1 257 ? -7.670 8.155 9.490 1.00 97.88 257 ARG A C 1
ATOM 2078 O O . ARG A 1 257 ? -6.661 8.766 9.139 1.00 97.88 257 ARG A O 1
ATOM 2085 N N . ASP A 1 258 ? -7.617 7.007 10.155 1.00 97.62 258 ASP A N 1
ATOM 2086 C CA . ASP A 1 258 ? -6.359 6.370 10.541 1.00 97.62 258 ASP A CA 1
ATOM 2087 C C . ASP A 1 258 ? -5.593 5.834 9.328 1.00 97.62 258 ASP A C 1
ATOM 2089 O O . ASP A 1 258 ? -4.368 5.904 9.322 1.00 97.62 258 ASP A O 1
ATOM 2093 N N . TYR A 1 259 ? -6.281 5.410 8.263 1.00 97.31 259 TYR A N 1
ATOM 2094 C CA . TYR A 1 259 ? -5.643 5.062 6.988 1.00 97.31 259 TYR A CA 1
ATOM 2095 C C . TYR A 1 259 ? -4.830 6.221 6.406 1.00 97.31 259 TYR A C 1
ATOM 2097 O O . TYR A 1 259 ? -3.646 6.062 6.109 1.00 97.31 259 TYR A O 1
ATOM 2105 N N . PHE A 1 260 ? -5.436 7.404 6.298 1.00 97.69 260 PHE A N 1
ATOM 2106 C CA . PHE A 1 260 ? -4.768 8.583 5.743 1.00 97.69 260 PHE A CA 1
ATOM 2107 C C . PHE A 1 260 ? -3.639 9.071 6.657 1.00 97.69 260 PHE A C 1
ATOM 2109 O O . PHE A 1 260 ? -2.559 9.411 6.173 1.00 97.69 260 PHE A O 1
ATOM 2116 N N . ARG A 1 261 ? -3.845 9.046 7.984 1.00 97.31 261 ARG A N 1
ATOM 2117 C CA . ARG A 1 261 ? -2.776 9.348 8.949 1.00 97.31 261 ARG A CA 1
ATOM 2118 C C . ARG A 1 261 ? -1.607 8.382 8.811 1.00 97.31 261 ARG A C 1
ATOM 2120 O O . ARG A 1 261 ? -0.469 8.834 8.794 1.00 97.31 261 ARG A O 1
ATOM 2127 N N . LEU A 1 262 ? -1.864 7.077 8.707 1.00 95.81 262 LEU A N 1
ATOM 2128 C CA . LEU A 1 262 ? -0.809 6.072 8.571 1.00 95.81 262 LEU A CA 1
ATOM 2129 C C . LEU A 1 262 ? -0.021 6.259 7.281 1.00 95.81 262 LEU A C 1
ATOM 2131 O O . LEU A 1 262 ? 1.200 6.157 7.325 1.00 95.81 262 LEU A O 1
ATOM 2135 N N . ASN A 1 263 ? -0.680 6.566 6.163 1.00 95.00 263 ASN A N 1
ATOM 2136 C CA . ASN A 1 263 ? 0.016 6.863 4.910 1.00 95.00 263 ASN A CA 1
ATOM 2137 C C . ASN A 1 263 ? 0.887 8.120 5.040 1.00 95.00 263 ASN A C 1
ATOM 2139 O O . ASN A 1 263 ? 2.069 8.074 4.714 1.00 95.00 263 ASN A O 1
ATOM 2143 N N . GLY A 1 264 ? 0.348 9.208 5.601 1.00 94.81 264 GLY A N 1
ATOM 2144 C CA . GLY A 1 264 ? 1.114 10.437 5.823 1.00 94.81 264 GLY A CA 1
ATOM 2145 C C . GLY A 1 264 ? 2.290 10.256 6.786 1.00 94.81 264 GLY A C 1
ATOM 2146 O O . GLY A 1 264 ? 3.379 10.760 6.527 1.00 94.81 264 GLY A O 1
ATOM 2147 N N . LEU A 1 265 ? 2.104 9.504 7.875 1.00 94.56 265 LEU A N 1
ATOM 2148 C CA . LEU A 1 265 ? 3.172 9.185 8.826 1.00 94.56 265 LEU A CA 1
ATOM 2149 C C . LEU A 1 265 ? 4.214 8.235 8.230 1.00 94.56 265 LEU A C 1
ATOM 2151 O O . LEU A 1 265 ? 5.400 8.398 8.500 1.00 94.56 265 LEU A O 1
ATOM 2155 N N . LEU A 1 266 ? 3.794 7.271 7.410 1.00 91.69 266 LEU A N 1
ATOM 2156 C CA . LEU A 1 266 ? 4.694 6.384 6.679 1.00 91.69 266 LEU A CA 1
ATOM 2157 C C . LEU A 1 266 ? 5.595 7.187 5.743 1.00 91.69 266 LEU A C 1
ATOM 2159 O O . LEU A 1 266 ? 6.815 7.032 5.793 1.00 91.69 266 LEU A O 1
ATOM 2163 N N . ASP A 1 267 ? 5.002 8.056 4.929 1.00 91.00 267 ASP A N 1
ATOM 2164 C CA . ASP A 1 267 ? 5.746 8.885 3.988 1.00 91.00 267 ASP A CA 1
ATOM 2165 C C . ASP A 1 267 ? 6.636 9.889 4.725 1.00 91.00 267 ASP A C 1
ATOM 2167 O O . ASP A 1 267 ? 7.773 10.104 4.307 1.00 91.00 267 ASP A O 1
ATOM 2171 N N . TYR A 1 268 ? 6.175 10.431 5.861 1.00 92.25 268 TYR A N 1
ATOM 2172 C CA . TYR A 1 268 ? 6.991 11.270 6.739 1.00 92.25 268 TYR A CA 1
ATOM 2173 C C . TYR A 1 268 ? 8.211 10.508 7.255 1.00 92.25 268 TYR A C 1
ATOM 2175 O O . TYR A 1 268 ? 9.334 10.975 7.106 1.00 92.25 268 TYR A O 1
ATOM 2183 N N . THR A 1 269 ? 8.030 9.311 7.818 1.00 90.19 269 THR A N 1
ATOM 2184 C CA . THR A 1 269 ? 9.151 8.507 8.315 1.00 90.19 269 THR A CA 1
ATOM 2185 C C . THR A 1 269 ? 10.128 8.151 7.198 1.00 90.19 269 THR A C 1
ATOM 2187 O O . THR A 1 269 ? 11.332 8.250 7.412 1.00 90.19 269 THR A O 1
ATOM 2190 N N . ILE A 1 270 ? 9.644 7.785 6.006 1.00 86.62 270 ILE A N 1
ATOM 2191 C CA . ILE A 1 270 ? 10.520 7.500 4.861 1.00 86.62 270 ILE A CA 1
ATOM 2192 C C . ILE A 1 270 ? 11.282 8.763 4.438 1.00 86.62 270 ILE A C 1
ATOM 2194 O O . ILE A 1 270 ? 12.485 8.687 4.210 1.00 86.62 270 ILE A O 1
ATOM 2198 N N . SER A 1 271 ? 10.637 9.935 4.411 1.00 87.38 271 SER A N 1
ATOM 2199 C CA . SER A 1 271 ? 11.298 11.184 4.013 1.00 87.38 271 SER A CA 1
ATOM 2200 C C . SER A 1 271 ? 12.404 11.635 4.973 1.00 87.38 271 SER A C 1
ATOM 2202 O O . SER A 1 271 ? 13.208 12.487 4.601 1.00 87.38 271 SER A O 1
ATOM 2204 N N . GLN A 1 272 ? 12.404 11.149 6.220 1.00 85.00 272 GLN A N 1
ATOM 2205 C CA . GLN A 1 272 ? 13.454 11.435 7.206 1.00 85.00 272 GLN A CA 1
ATOM 2206 C C . GLN A 1 272 ? 14.621 10.438 7.140 1.00 85.00 272 GLN A C 1
ATOM 2208 O O . GLN A 1 272 ? 15.653 10.660 7.778 1.00 85.00 272 GLN A O 1
ATOM 2213 N N . LYS A 1 273 ? 14.472 9.327 6.412 1.00 78.69 273 LYS A N 1
ATOM 2214 C CA . LYS A 1 273 ? 15.482 8.270 6.329 1.00 78.69 273 LYS A CA 1
ATOM 2215 C C . LYS A 1 273 ? 16.373 8.448 5.107 1.00 78.69 273 LYS A C 1
ATOM 2217 O O . LYS A 1 273 ? 15.956 8.940 4.067 1.00 78.69 273 LYS A O 1
ATOM 2222 N N . ASN A 1 274 ? 17.616 7.988 5.234 1.00 57.94 274 ASN A N 1
ATOM 2223 C CA . ASN A 1 274 ? 18.595 8.014 4.143 1.00 57.94 274 ASN A CA 1
ATOM 2224 C C . ASN A 1 274 ? 18.399 6.870 3.125 1.00 57.94 274 ASN A C 1
ATOM 2226 O O . ASN A 1 274 ? 19.129 6.822 2.140 1.00 57.94 274 ASN A O 1
ATOM 2230 N N . SER A 1 275 ? 17.459 5.947 3.366 1.00 56.56 275 SER A N 1
ATOM 2231 C CA . SER A 1 275 ? 17.136 4.829 2.473 1.00 56.56 275 SER A CA 1
ATOM 2232 C C . SER A 1 275 ? 15.622 4.632 2.365 1.00 56.56 275 SER A C 1
ATOM 2234 O O . SER A 1 275 ? 14.922 4.580 3.379 1.00 56.56 275 SER A O 1
ATOM 2236 N N . GLU A 1 276 ? 15.134 4.496 1.129 1.00 54.72 276 GLU A N 1
ATOM 2237 C CA . GLU A 1 276 ? 13.720 4.282 0.778 1.00 54.72 276 GLU A CA 1
ATOM 2238 C C . GLU A 1 276 ? 13.192 2.891 1.194 1.00 54.72 276 GLU A C 1
ATOM 2240 O O . GLU A 1 276 ? 11.975 2.689 1.307 1.00 54.72 276 GLU A O 1
ATOM 2245 N N . ASP A 1 277 ? 14.087 1.936 1.470 1.00 54.06 277 ASP A N 1
ATOM 2246 C CA . ASP A 1 277 ? 13.725 0.547 1.796 1.00 54.06 277 ASP A CA 1
ATOM 2247 C C . ASP A 1 277 ? 13.366 0.337 3.269 1.00 54.06 277 ASP A C 1
ATOM 2249 O O . ASP A 1 277 ? 12.719 -0.647 3.654 1.00 54.06 277 ASP A O 1
ATOM 2253 N N . GLU A 1 278 ? 13.701 1.297 4.124 1.00 62.88 278 GLU A N 1
ATOM 2254 C CA . GLU A 1 278 ? 13.404 1.209 5.541 1.00 62.88 278 GLU A CA 1
ATOM 2255 C C . GLU A 1 278 ? 11.992 1.701 5.872 1.00 62.88 278 GLU A C 1
ATOM 2257 O O . GLU A 1 278 ? 11.787 2.736 6.516 1.00 62.88 278 GLU A O 1
ATOM 2262 N N . THR A 1 279 ? 10.994 0.889 5.531 1.00 71.56 279 THR A N 1
ATOM 2263 C CA . THR A 1 279 ? 9.658 1.056 6.122 1.00 71.56 279 THR A CA 1
ATOM 2264 C C . THR A 1 279 ? 9.745 1.097 7.669 1.00 71.56 279 THR A C 1
ATOM 2266 O O . THR A 1 279 ? 10.705 0.597 8.259 1.00 71.56 279 THR A O 1
ATOM 2269 N N . PRO A 1 280 ? 8.816 1.752 8.377 1.00 80.00 280 PRO A N 1
ATOM 2270 C CA . PRO A 1 280 ? 8.754 1.728 9.837 1.00 80.00 280 PRO A CA 1
ATOM 2271 C C . PRO A 1 280 ? 8.408 0.332 10.367 1.00 80.00 280 PRO A C 1
ATOM 2273 O O . PRO A 1 280 ? 7.804 -0.492 9.673 1.00 80.00 280 PRO A O 1
ATOM 2276 N N . ALA A 1 281 ? 8.841 0.016 11.589 1.00 84.19 281 ALA A N 1
ATOM 2277 C CA . ALA A 1 281 ? 8.444 -1.227 12.251 1.00 84.19 281 ALA A CA 1
ATOM 2278 C C . ALA A 1 281 ? 6.934 -1.211 12.548 1.00 84.19 281 ALA A C 1
ATOM 2280 O O . ALA A 1 281 ? 6.319 -0.153 12.700 1.00 84.19 281 ALA A O 1
ATOM 2281 N N . VAL A 1 282 ? 6.301 -2.381 12.616 1.00 88.12 282 VAL A N 1
ATOM 2282 C CA . VAL A 1 282 ? 4.875 -2.445 12.974 1.00 88.12 282 VAL A CA 1
ATOM 2283 C C . VAL A 1 282 ? 4.660 -1.878 14.367 1.00 88.12 282 VAL A C 1
ATOM 2285 O O . VAL A 1 282 ? 5.477 -2.079 15.258 1.00 88.12 282 VAL A O 1
ATOM 2288 N N . GLY A 1 283 ? 3.577 -1.121 14.532 1.00 89.69 283 GLY A N 1
ATOM 2289 C CA . GLY A 1 283 ? 3.271 -0.424 15.781 1.00 89.69 283 GLY A CA 1
ATOM 2290 C C . GLY A 1 283 ? 4.077 0.858 16.002 1.00 89.69 283 GLY A C 1
ATOM 2291 O O . GLY A 1 283 ? 3.704 1.659 16.849 1.00 89.69 283 GLY A O 1
ATOM 2292 N N . SER A 1 284 ? 5.131 1.127 15.220 1.00 90.19 284 SER A N 1
ATOM 2293 C CA . SER A 1 284 ? 5.967 2.315 15.451 1.00 90.19 284 SER A CA 1
ATOM 2294 C C . SER A 1 284 ? 5.316 3.642 15.048 1.00 90.19 284 SER A C 1
ATOM 2296 O O . SER A 1 284 ? 5.771 4.706 15.463 1.00 90.19 284 SER A O 1
ATOM 2298 N N . LEU A 1 285 ? 4.236 3.577 14.263 1.00 92.69 285 LEU A N 1
ATOM 2299 C CA . LEU A 1 285 ? 3.394 4.712 13.871 1.00 92.69 285 LEU A CA 1
ATOM 2300 C C . LEU A 1 285 ? 2.100 4.777 14.702 1.00 92.69 285 LEU A C 1
ATOM 2302 O O . LEU A 1 285 ? 1.109 5.368 14.276 1.00 92.69 285 LEU A O 1
ATOM 2306 N N . GLY A 1 286 ? 2.114 4.137 15.872 1.00 93.38 286 GLY A N 1
ATOM 2307 C CA . GLY A 1 286 ? 0.994 4.009 16.794 1.00 93.38 286 GLY A CA 1
ATOM 2308 C C . GLY A 1 286 ? 0.353 2.623 16.773 1.00 93.38 286 GLY A C 1
ATOM 2309 O O . GLY A 1 286 ? 0.549 1.842 15.834 1.00 93.38 286 GLY A O 1
ATOM 2310 N N . VAL A 1 287 ? -0.438 2.323 17.807 1.00 93.69 287 VAL A N 1
ATOM 2311 C CA . VAL A 1 287 ? -1.104 1.020 17.984 1.00 93.69 287 VAL A CA 1
ATOM 2312 C C . VAL A 1 287 ? -1.963 0.652 16.772 1.00 93.69 287 VAL A C 1
ATOM 2314 O O . VAL A 1 287 ? -2.051 -0.510 16.383 1.00 93.69 287 VAL A O 1
ATOM 2317 N N . GLU A 1 288 ? -2.535 1.644 16.088 1.00 95.12 288 GLU A N 1
ATOM 2318 C CA . GLU A 1 288 ? -3.366 1.439 14.908 1.00 95.12 288 GLU A CA 1
ATOM 2319 C C . GLU A 1 288 ? -2.598 0.872 13.716 1.00 95.12 288 GLU A C 1
ATOM 2321 O O . GLU A 1 288 ? -3.185 0.163 12.898 1.00 95.12 288 GLU A O 1
ATOM 2326 N N . HIS A 1 289 ? -1.280 1.083 13.655 1.00 94.19 289 HIS A N 1
ATOM 2327 C CA . HIS A 1 289 ? -0.424 0.463 12.648 1.00 94.19 289 HIS A CA 1
ATOM 2328 C C . HIS A 1 289 ? -0.481 -1.075 12.728 1.00 94.19 289 HIS A C 1
ATOM 2330 O O . HIS A 1 289 ? -0.384 -1.738 11.699 1.00 94.19 289 HIS A O 1
ATOM 2336 N N . ILE A 1 290 ? -0.695 -1.656 13.917 1.00 94.25 290 ILE A N 1
ATOM 2337 C CA . ILE A 1 290 ? -0.844 -3.109 14.126 1.00 94.25 290 ILE A CA 1
ATOM 2338 C C . ILE A 1 290 ? -2.125 -3.616 13.452 1.00 94.25 290 ILE A C 1
ATOM 2340 O O . ILE A 1 290 ? -2.089 -4.598 12.706 1.00 94.25 290 ILE A O 1
ATOM 2344 N N . TYR A 1 291 ? -3.248 -2.913 13.640 1.00 94.94 291 TYR A N 1
ATOM 2345 C CA . TYR A 1 291 ? -4.544 -3.304 13.070 1.00 94.94 291 TYR A CA 1
ATOM 2346 C C . TYR A 1 291 ? -4.523 -3.375 11.536 1.00 94.94 291 TYR A C 1
ATOM 2348 O O . TYR A 1 291 ? -5.303 -4.105 10.928 1.00 94.94 291 TYR A O 1
ATOM 2356 N N . PHE A 1 292 ? -3.597 -2.673 10.884 1.00 94.75 292 PHE A N 1
ATOM 2357 C CA . PHE A 1 292 ? -3.485 -2.668 9.428 1.00 94.75 292 PHE A CA 1
ATOM 2358 C C . PHE A 1 292 ? -2.955 -3.991 8.850 1.00 94.75 292 PHE A C 1
ATOM 2360 O O . PHE A 1 292 ? -3.197 -4.290 7.678 1.00 94.75 292 PHE A O 1
ATOM 2367 N N . TYR A 1 293 ? -2.311 -4.822 9.674 1.00 94.62 293 TYR A N 1
ATOM 2368 C CA . TYR A 1 293 ? -1.829 -6.156 9.295 1.00 94.62 293 TYR A CA 1
ATOM 2369 C C . TYR A 1 293 ? -2.812 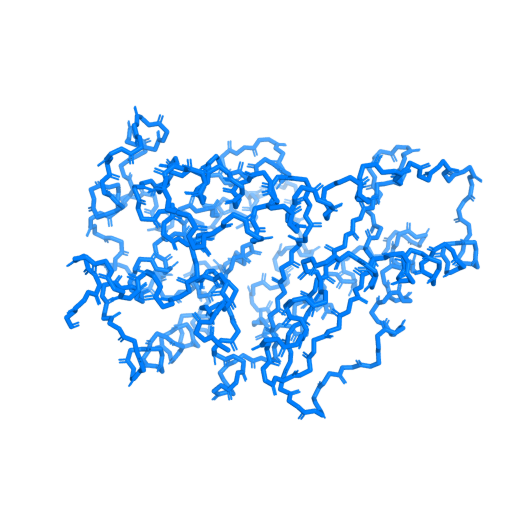-7.283 9.645 1.00 94.62 293 TYR A C 1
ATOM 2371 O O . TYR A 1 293 ? -2.642 -8.413 9.174 1.00 94.62 293 TYR A O 1
ATOM 2379 N N . LEU A 1 294 ? -3.860 -6.982 10.418 1.00 95.25 294 LEU A N 1
ATOM 2380 C CA . LEU A 1 294 ? -4.946 -7.913 10.711 1.00 95.25 294 LEU A CA 1
ATOM 2381 C C . LEU A 1 294 ? -5.923 -8.040 9.539 1.00 95.25 294 LEU A C 1
ATOM 2383 O O . LEU A 1 294 ? -6.085 -7.083 8.773 1.00 95.25 294 LEU A O 1
ATOM 2387 N N . PRO A 1 295 ? -6.632 -9.180 9.416 1.00 95.88 295 PRO A N 1
ATOM 2388 C CA . PRO A 1 295 ? -7.775 -9.286 8.517 1.00 95.88 295 PRO A CA 1
ATOM 2389 C C . PRO A 1 295 ? -8.784 -8.165 8.789 1.00 95.88 295 PRO A C 1
ATOM 2391 O O . PRO A 1 295 ? -9.092 -7.888 9.950 1.00 95.88 295 PRO A O 1
ATOM 2394 N N . LEU A 1 296 ? -9.341 -7.557 7.738 1.00 96.31 296 LEU A N 1
ATOM 2395 C CA . LEU A 1 296 ? -10.262 -6.421 7.863 1.00 96.31 296 LEU A CA 1
ATOM 2396 C C . LEU A 1 296 ? -11.417 -6.707 8.832 1.00 96.31 296 LEU A C 1
ATOM 2398 O O . LEU A 1 296 ? -11.795 -5.846 9.618 1.00 96.31 296 LEU A O 1
ATOM 2402 N N . ILE A 1 297 ? -11.962 -7.925 8.821 1.00 94.69 297 ILE A N 1
ATOM 2403 C CA . ILE A 1 297 ? -13.037 -8.315 9.739 1.00 94.69 297 ILE A CA 1
ATOM 2404 C C . ILE A 1 297 ? -12.620 -8.292 11.214 1.00 94.69 297 ILE A C 1
ATOM 2406 O O . ILE A 1 297 ? -13.427 -7.919 12.060 1.00 94.69 297 ILE A O 1
ATOM 2410 N N . ALA A 1 298 ? -11.377 -8.665 11.525 1.00 93.69 298 ALA A N 1
ATOM 2411 C CA . ALA A 1 298 ? -10.856 -8.610 12.886 1.00 93.69 298 ALA A CA 1
ATOM 2412 C C . ALA A 1 298 ? -10.644 -7.152 13.310 1.00 93.69 298 ALA A C 1
ATOM 2414 O O . ALA A 1 298 ? -11.038 -6.770 14.409 1.00 93.69 298 ALA A O 1
ATOM 2415 N N . THR A 1 299 ? -10.126 -6.316 12.406 1.00 95.06 299 THR A N 1
ATOM 2416 C CA . THR A 1 299 ? -9.965 -4.878 12.647 1.00 95.06 299 THR A CA 1
ATOM 2417 C C . THR A 1 299 ? -11.298 -4.188 12.910 1.00 95.06 299 THR A C 1
ATOM 2419 O O . THR A 1 299 ? -11.431 -3.496 13.917 1.00 95.06 299 THR A O 1
ATOM 2422 N N . LEU A 1 300 ? -12.316 -4.434 12.082 1.00 94.50 300 LEU A N 1
ATOM 2423 C CA . LEU A 1 300 ? -13.671 -3.898 12.280 1.00 94.50 300 LEU A CA 1
ATOM 2424 C C . LEU A 1 300 ? -14.341 -4.415 13.565 1.00 94.50 300 LEU A C 1
ATOM 2426 O O . LEU A 1 300 ? -15.216 -3.750 14.107 1.00 94.50 300 LEU A O 1
ATOM 2430 N N . GLY A 1 301 ? -13.940 -5.590 14.057 1.00 90.88 301 GLY A N 1
ATOM 2431 C CA . GLY A 1 301 ? -14.405 -6.136 15.333 1.00 90.88 301 GLY A CA 1
ATOM 2432 C C . GLY A 1 301 ? -13.702 -5.558 16.567 1.00 90.88 301 GLY A C 1
ATOM 2433 O O . GLY A 1 301 ? -14.152 -5.811 17.683 1.00 90.88 301 GLY A O 1
ATOM 2434 N N . SER A 1 302 ? -12.611 -4.801 16.399 1.00 90.69 302 SER A N 1
ATOM 2435 C CA . SER A 1 302 ? -11.922 -4.148 17.518 1.00 90.69 302 SER A CA 1
ATOM 2436 C C . SER A 1 302 ? -12.758 -3.009 18.104 1.00 90.69 302 SER A C 1
ATOM 2438 O O . SER A 1 302 ? -13.439 -2.290 17.375 1.00 90.69 302 SER A O 1
ATOM 2440 N N . SER A 1 303 ? -12.656 -2.787 19.417 1.00 89.25 303 SER A N 1
ATOM 2441 C CA . SER A 1 303 ? -13.425 -1.752 20.131 1.00 89.25 303 SER A CA 1
ATOM 2442 C C . SER A 1 303 ? -13.237 -0.338 19.570 1.00 89.25 303 SER A C 1
ATOM 2444 O O . SER A 1 303 ? -14.122 0.500 19.717 1.00 89.25 303 SER A O 1
ATOM 2446 N N . ARG A 1 304 ? -12.099 -0.067 18.918 1.00 90.25 304 ARG A N 1
ATOM 2447 C CA . ARG A 1 304 ? -11.816 1.220 18.272 1.00 90.25 304 ARG A CA 1
ATOM 2448 C C . ARG A 1 304 ? -12.680 1.463 17.032 1.00 90.25 304 ARG A C 1
ATOM 2450 O O . ARG A 1 304 ? -13.046 2.604 16.774 1.00 90.25 304 ARG A O 1
ATOM 2457 N N . TYR A 1 305 ? -12.967 0.414 16.264 1.00 93.00 305 TYR A N 1
ATOM 2458 C CA . TYR A 1 305 ? -13.626 0.519 14.957 1.00 93.00 305 TYR A CA 1
ATOM 2459 C C . TYR A 1 305 ? -15.017 -0.126 14.922 1.00 93.00 305 TYR A C 1
ATOM 2461 O O . TYR A 1 305 ? -15.672 -0.100 13.883 1.00 93.00 305 TYR A O 1
ATOM 2469 N N . SER A 1 306 ? -15.482 -0.687 16.042 1.00 80.25 306 SER A N 1
ATOM 2470 C CA . SER A 1 306 ? -16.734 -1.442 16.150 1.00 80.25 306 SER A CA 1
ATOM 2471 C C . SER A 1 306 ? -18.007 -0.584 16.243 1.00 80.25 306 SER A C 1
ATOM 2473 O O . SER A 1 306 ? -18.985 -1.027 16.845 1.00 80.25 306 SER A O 1
ATOM 2475 N N . THR A 1 307 ? -18.020 0.639 15.707 1.00 60.69 307 THR A N 1
ATOM 2476 C CA . THR A 1 307 ? -19.154 1.583 15.824 1.00 60.69 307 THR A CA 1
ATOM 2477 C C . THR A 1 307 ? -19.586 2.158 14.494 1.00 60.69 307 THR A C 1
ATOM 2479 O O . THR A 1 307 ? -18.690 2.633 13.768 1.00 60.69 307 THR A O 1
#

Secondary structure (DSSP, 8-state):
-TTSBHHHHHHHHHHHTTSSSEEEEEE-HHHHHHHHHHHHHHT-GGGHHHHHHHHHHHHHHTT------S--HHHHHHHHHHHHHHHHT-HHHHHHHHH-SSEEEEEEEEEEETTEEEEEEEEEEE-TT-PPPHHHHHHHHHHHHHHT-HHHHHHHHHHHHT--HHHHHHHHT--TTS--HHHHHHTTTGGG--GGGTTT-TTS-HHHHSTTGGGSGGGGG--STT----TT-HHHHHHHHHHHHHHHHHS-HHHHHHHHHHHHHHHHHHHTSS-TT-PPPTTTT-THHHHTTSBHHHHHHSTTT--